Protein AF-A0A829GIU0-F1 (afdb_monomer)

Nearest PDB structures (foldseek):
  4faj-assembly1_A  TM=9.576E-01  e=1.146E-14  Enterococcus faecalis
  5kzt-assembly1_A  TM=9.712E-01  e=5.395E-12  Listeria monocytogenes 10403S
  6npo-assembly1_A  TM=8.576E-01  e=8.257E-11  Bacillus anthracis
  8azb-assembly1_A  TM=7.447E-01  e=1.218E-07  Bacillus subtilis subsp. subtilis str. 168
  8qlv-assembly1_A  TM=7.275E-01  e=7.527E-06  Streptococcus pneumoniae

InterPro domains:
  IPR000914 Solute-binding protein family 5 domain [PF00496] (3-191)
  IPR039424 Solute-binding protein family 5 [PTHR30290] (3-187)

Foldseek 3Di:
DWDDPDPPDIDDDDPDDDPCVVVVVVVDDDADPVLCVVCPVCQPQAQVSGDDQDQFRKAPDGPPDQKIKTAGDPNHPVNVPDDDGMDIGGHDDDQVVQVVCVVVVVDPDDDDWFPVCVVCVVPPPDDADDDQDDDDDDFDCVPVVSVDPVVVVVVVVPDPQVCCCVPGTVRPDDRDPARGGWPPDADPVPRHTDSDDPPPD

Secondary structure (DSSP, 8-state):
-EEEEETTEEEE--SS--TTHHHHHTT-----HHHHHHHGGGTTSBGGG----SSEEEES-BTT-SEEEEEE-TT-TTTTT---SEEEEE----HHHHHHHHHTTS-S-----THHHHHTTT-TT------S----PPP-TTSTTTT-HHHHHHHHHH--HHHIIIIII-SS----SSSSPTTS-B-TTT-SB--S-----

Organism: NCBI:txid1256201

Mean predicted aligned error: 7.49 Å

Radius of gyration: 22.76 Å; Cα contacts (8 Å, |Δi|>4): 193; chains: 1; bounding box: 57×42×54 Å

Solvent-accessible surface area (backbone atoms only — not comparable to full-atom values): 12896 Å² total; per-residue (Å²): 91,81,48,64,92,45,100,90,41,80,48,76,50,74,96,60,94,57,93,62,49,73,71,54,51,77,76,64,78,90,74,54,63,68,55,43,67,73,41,48,95,45,44,64,48,28,38,93,38,54,76,83,86,49,68,44,43,61,36,77,37,42,87,84,52,59,41,35,32,39,35,52,26,91,81,24,93,63,43,88,76,58,79,69,61,65,48,79,46,72,71,78,89,53,67,69,59,52,51,53,34,39,78,68,69,75,36,96,75,78,93,76,62,31,71,52,40,65,72,41,65,82,44,90,83,66,78,82,79,90,69,88,65,73,92,77,88,82,72,61,54,88,42,76,71,55,47,36,64,66,55,51,50,50,56,62,69,69,54,61,44,63,55,44,25,68,72,52,39,55,70,78,63,70,64,78,88,54,83,43,42,85,81,71,41,58,37,88,91,74,70,43,70,40,58,58,82,85,75,79,124

pLDDT: mean 89.01, std 12.32, range [31.3, 98.56]

Sequence (201 aa):
MFSAPSKYVLKIQLSQPTPYFASQMTGYYPTNEAAVKRYGKQFGTSADKIVTNGAYKIKNFNTTSDSWDYVKDPEYFAKKAVKIAKVHVTVLKDSSTIDNLFATGKLDDAPLSGNLIQKEAKNPALTKTVAANMNYLQFNTKNPQLNNVNLRRAVSAALDRQAMTTKVLQDGSKPAKAFVPQGLATNPSTGKDSPQMLIHH

Structure (mmCIF, N/CA/C/O backbone):
data_AF-A0A829GIU0-F1
#
_entry.id   AF-A0A829GIU0-F1
#
loop_
_atom_site.group_PDB
_atom_site.id
_atom_site.type_symbol
_atom_site.label_atom_id
_atom_site.label_alt_id
_atom_site.label_comp_id
_atom_site.label_asym_id
_atom_site.label_entity_id
_atom_site.label_seq_id
_atom_site.pdbx_PDB_ins_code
_atom_site.Cartn_x
_atom_site.Cartn_y
_atom_site.Cartn_z
_atom_site.occupancy
_atom_site.B_iso_or_equiv
_atom_site.auth_seq_id
_atom_site.auth_comp_id
_atom_site.auth_asym_id
_atom_site.auth_atom_id
_atom_site.pdbx_PDB_model_num
ATOM 1 N N . MET A 1 1 ? 24.142 -7.914 7.008 1.00 83.81 1 MET A N 1
ATOM 2 C CA . MET A 1 1 ? 24.991 -7.486 5.868 1.00 83.81 1 MET A CA 1
ATOM 3 C C . MET A 1 1 ? 24.421 -8.065 4.578 1.00 83.81 1 MET A C 1
ATOM 5 O O . MET A 1 1 ? 24.005 -9.218 4.599 1.00 83.81 1 MET A O 1
ATOM 9 N N . PHE A 1 2 ? 24.387 -7.285 3.493 1.00 91.62 2 PHE A N 1
ATOM 10 C CA . PHE A 1 2 ? 23.955 -7.728 2.160 1.00 91.62 2 PHE A CA 1
ATOM 11 C C . PHE A 1 2 ? 25.170 -7.839 1.239 1.00 91.62 2 PHE A C 1
ATOM 13 O O . PHE A 1 2 ? 26.018 -6.948 1.246 1.00 91.62 2 PHE A O 1
ATOM 20 N N . SER A 1 3 ? 25.257 -8.902 0.444 1.00 95.00 3 SER A N 1
ATOM 21 C CA . SER A 1 3 ? 26.255 -9.024 -0.621 1.00 95.00 3 SER A CA 1
ATOM 22 C C . SER A 1 3 ? 25.696 -9.772 -1.830 1.00 95.00 3 SER A C 1
ATOM 24 O O . SER A 1 3 ? 24.786 -10.589 -1.703 1.00 95.00 3 SER A O 1
ATOM 26 N N . ALA A 1 4 ? 26.238 -9.485 -3.013 1.00 95.69 4 ALA A N 1
ATOM 27 C CA . ALA A 1 4 ? 25.850 -10.120 -4.269 1.00 95.69 4 ALA A CA 1
ATOM 28 C C . ALA A 1 4 ? 27.069 -10.836 -4.879 1.00 95.69 4 ALA A C 1
ATOM 30 O O . ALA A 1 4 ? 27.783 -10.239 -5.682 1.00 95.69 4 ALA A O 1
ATOM 31 N N . PRO A 1 5 ? 27.374 -12.083 -4.468 1.00 95.38 5 PRO A N 1
ATOM 32 C CA . PRO A 1 5 ? 28.546 -12.811 -4.964 1.00 95.38 5 PRO A CA 1
ATOM 33 C C . PRO A 1 5 ? 28.486 -13.125 -6.469 1.00 95.38 5 PRO A C 1
ATOM 35 O O . PRO A 1 5 ? 29.513 -13.429 -7.068 1.00 95.38 5 PRO A O 1
ATOM 38 N N . SER A 1 6 ? 27.30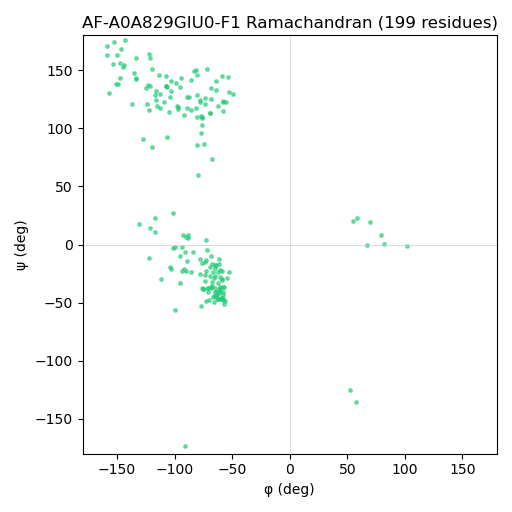7 -13.060 -7.094 1.00 96.19 6 SER A N 1
ATOM 39 C CA . SER A 1 6 ? 27.152 -13.114 -8.549 1.00 96.19 6 SER A CA 1
ATOM 40 C C . SER A 1 6 ? 25.883 -12.380 -8.990 1.00 96.19 6 SER A C 1
ATOM 42 O O . SER A 1 6 ? 25.065 -11.977 -8.163 1.00 96.19 6 SER A O 1
ATOM 44 N N . LYS A 1 7 ? 25.686 -12.244 -10.309 1.00 94.38 7 LYS A N 1
ATOM 45 C CA . LYS A 1 7 ? 24.549 -11.523 -10.912 1.00 94.38 7 LYS A CA 1
ATOM 46 C C . LYS A 1 7 ? 23.169 -12.005 -10.435 1.00 94.38 7 LYS A C 1
ATOM 48 O O . LYS A 1 7 ? 22.232 -11.213 -10.426 1.00 94.38 7 LYS A O 1
ATOM 53 N N . TYR A 1 8 ? 23.037 -13.277 -10.060 1.00 95.75 8 TYR A N 1
ATOM 54 C CA . TYR A 1 8 ? 21.755 -13.893 -9.693 1.00 95.75 8 TYR A CA 1
ATOM 55 C C . TYR A 1 8 ? 21.743 -14.473 -8.272 1.00 95.75 8 TYR A C 1
ATOM 57 O O . TYR A 1 8 ? 20.844 -15.236 -7.932 1.00 95.75 8 TYR A O 1
ATOM 65 N N . VAL A 1 9 ? 22.731 -14.129 -7.438 1.00 96.19 9 VAL A N 1
ATOM 66 C CA . VAL A 1 9 ? 22.825 -14.619 -6.058 1.00 96.19 9 VAL A CA 1
ATOM 67 C C . VAL A 1 9 ? 22.887 -13.436 -5.104 1.00 96.19 9 VAL A C 1
ATOM 69 O O . VAL A 1 9 ? 23.812 -12.631 -5.167 1.00 96.19 9 VAL A O 1
ATOM 72 N N . LEU A 1 10 ? 21.921 -13.368 -4.186 1.00 94.81 10 LEU A N 1
ATOM 73 C CA . LEU A 1 10 ? 21.895 -12.424 -3.072 1.00 94.81 10 LEU A CA 1
ATOM 74 C C . LEU A 1 10 ? 22.150 -13.187 -1.769 1.00 94.81 10 LEU A C 1
ATOM 76 O O . LEU A 1 10 ? 21.409 -14.107 -1.428 1.00 94.81 10 LEU A O 1
ATOM 80 N N . LYS A 1 11 ? 23.187 -12.792 -1.028 1.00 95.69 11 LYS A N 1
ATOM 81 C CA . LYS A 1 11 ? 23.490 -13.305 0.309 1.00 95.69 11 LYS A CA 1
ATOM 82 C C . LYS A 1 11 ? 23.091 -12.266 1.350 1.00 95.69 11 LYS A C 1
ATOM 84 O O . LYS A 1 11 ? 23.525 -11.115 1.298 1.00 95.69 11 LYS A O 1
ATOM 89 N N . ILE A 1 12 ? 22.287 -12.696 2.320 1.00 95.12 12 ILE A N 1
ATOM 90 C CA . ILE A 1 12 ? 21.825 -11.855 3.423 1.00 95.12 12 ILE A CA 1
ATOM 91 C C . ILE A 1 12 ? 22.259 -12.502 4.734 1.00 95.12 12 ILE A C 1
ATOM 93 O O . ILE A 1 12 ? 21.826 -13.599 5.068 1.00 95.12 12 ILE A O 1
ATOM 97 N N . GLN A 1 13 ? 23.129 -11.816 5.471 1.00 94.88 13 GLN A N 1
ATOM 98 C CA . GLN A 1 13 ? 23.538 -12.206 6.816 1.00 94.88 13 GLN A CA 1
ATOM 99 C C . GLN A 1 13 ? 22.717 -11.419 7.838 1.00 94.88 13 GLN A C 1
ATOM 101 O O . GLN A 1 13 ? 22.838 -10.189 7.904 1.00 94.88 13 GLN A O 1
ATOM 106 N N . LEU A 1 14 ? 21.919 -12.128 8.634 1.00 95.12 14 LEU A N 1
ATOM 107 C CA . LEU A 1 14 ? 21.167 -11.562 9.754 1.00 95.12 14 LEU A CA 1
ATOM 108 C C . LEU A 1 14 ? 22.070 -11.432 10.988 1.00 95.12 14 LEU A C 1
ATOM 110 O O . LEU A 1 14 ? 23.014 -12.209 11.147 1.00 95.12 14 LEU A O 1
ATOM 114 N N . SER A 1 15 ? 21.789 -10.446 11.842 1.00 94.69 15 SER A N 1
ATOM 115 C CA . SER A 1 15 ? 22.486 -10.261 13.124 1.00 94.69 15 SER A CA 1
ATOM 116 C C . SER A 1 15 ? 22.075 -11.296 14.171 1.00 94.69 15 SER A C 1
ATOM 118 O O . SER A 1 15 ? 22.859 -11.600 15.061 1.00 94.69 15 SER A O 1
ATOM 120 N N . GLN A 1 16 ? 20.864 -11.840 14.051 1.00 94.00 16 GLN A N 1
ATOM 121 C CA . GLN A 1 16 ? 20.308 -12.874 14.917 1.00 94.00 16 GLN A CA 1
ATOM 122 C C . GLN A 1 16 ? 19.317 -13.751 14.138 1.00 94.00 16 GLN A C 1
ATOM 124 O O . GLN A 1 16 ? 18.874 -13.346 13.057 1.00 94.00 16 GLN A O 1
ATOM 129 N N . PRO A 1 17 ? 18.961 -14.945 14.644 1.00 94.06 17 PRO A N 1
ATOM 130 C CA . PRO A 1 17 ? 17.899 -15.754 14.058 1.00 94.06 17 PRO A CA 1
ATOM 131 C C . PRO A 1 17 ? 16.568 -14.988 14.009 1.00 94.06 17 PRO A C 1
ATOM 133 O O . PRO A 1 17 ? 16.049 -14.566 15.039 1.00 94.06 17 PRO A O 1
ATOM 136 N N . THR A 1 18 ? 15.995 -14.846 12.811 1.00 92.62 18 THR A N 1
ATOM 137 C CA . THR A 1 18 ? 14.731 -14.123 12.586 1.00 92.62 18 THR A CA 1
ATOM 138 C C . THR A 1 18 ? 13.757 -15.013 11.805 1.00 92.62 18 THR A C 1
ATOM 140 O O . THR A 1 18 ? 13.767 -14.992 10.572 1.00 92.62 18 THR A O 1
ATOM 143 N N . PRO A 1 19 ? 12.903 -15.808 12.479 1.00 89.69 19 PRO A N 1
ATOM 144 C CA . PRO A 1 19 ? 12.024 -16.786 11.822 1.00 89.69 19 PRO A CA 1
ATOM 145 C C . PRO A 1 19 ? 11.050 -16.186 10.795 1.00 89.69 19 PRO A C 1
ATOM 147 O O . PRO A 1 19 ? 10.703 -16.829 9.810 1.00 89.69 19 PRO A O 1
ATOM 150 N N . TYR A 1 20 ? 10.642 -14.931 10.987 1.00 87.12 20 TYR A N 1
ATOM 151 C CA . TYR A 1 20 ? 9.725 -14.213 10.095 1.00 87.12 20 TYR A CA 1
ATOM 152 C C . TYR A 1 20 ? 10.433 -13.462 8.950 1.00 87.12 20 TYR A C 1
ATOM 154 O O . TYR A 1 20 ? 9.779 -12.752 8.187 1.00 87.12 20 TYR A O 1
ATOM 162 N N . PHE A 1 21 ? 11.755 -13.610 8.793 1.00 89.81 21 PHE A N 1
ATOM 163 C CA . PHE A 1 21 ? 12.538 -12.869 7.798 1.00 89.81 21 PHE A CA 1
ATOM 164 C C . PHE A 1 21 ? 12.040 -13.082 6.361 1.00 89.81 21 PHE A C 1
ATOM 166 O O . PHE A 1 21 ? 11.886 -12.119 5.614 1.00 89.81 21 PHE A O 1
ATOM 173 N N . ALA A 1 22 ? 11.713 -14.321 5.980 1.00 89.00 22 ALA A N 1
ATOM 174 C CA . ALA A 1 22 ? 11.199 -14.617 4.640 1.00 89.00 22 ALA A CA 1
ATOM 175 C C . ALA A 1 22 ? 9.882 -13.875 4.345 1.00 89.00 22 ALA A C 1
ATOM 177 O O . ALA A 1 22 ? 9.713 -13.330 3.257 1.00 89.00 22 ALA A O 1
ATOM 178 N N . SER A 1 23 ? 8.986 -13.786 5.335 1.00 88.31 23 SER A N 1
ATOM 179 C CA . SER A 1 23 ? 7.754 -13.001 5.217 1.00 88.31 23 SER A CA 1
ATOM 180 C C . SER A 1 23 ? 8.031 -11.502 5.137 1.00 88.31 23 SER A C 1
ATOM 182 O O . SER A 1 23 ? 7.289 -10.795 4.472 1.00 88.31 23 SER A O 1
ATOM 184 N N . GLN A 1 24 ? 9.076 -10.991 5.791 1.00 88.06 24 GLN A N 1
ATOM 185 C CA . GLN A 1 24 ? 9.438 -9.577 5.664 1.00 88.06 24 GLN A CA 1
ATOM 186 C C . GLN A 1 24 ? 9.951 -9.245 4.265 1.00 88.06 24 GLN A C 1
ATOM 188 O O . GLN A 1 24 ? 9.650 -8.173 3.743 1.00 88.06 24 GLN A O 1
ATOM 193 N N . MET A 1 25 ? 10.686 -10.167 3.636 1.00 90.12 25 MET A N 1
ATOM 194 C CA . MET A 1 25 ? 11.258 -9.956 2.305 1.00 90.12 25 MET A CA 1
ATOM 195 C C . MET A 1 25 ? 10.211 -9.701 1.218 1.00 90.12 25 MET A C 1
ATOM 197 O O . MET A 1 25 ? 10.534 -9.056 0.225 1.00 90.12 25 MET A O 1
ATOM 201 N N . THR A 1 26 ? 8.953 -10.106 1.413 1.00 89.50 26 THR A N 1
ATOM 202 C CA . THR A 1 26 ? 7.872 -9.806 0.461 1.00 89.50 26 THR A CA 1
ATOM 203 C C . THR A 1 26 ? 7.526 -8.314 0.393 1.00 89.50 26 THR A C 1
ATOM 205 O O . THR A 1 26 ? 6.880 -7.890 -0.560 1.00 89.50 26 THR A O 1
ATOM 208 N N . GLY A 1 27 ? 7.939 -7.511 1.382 1.00 89.12 27 GLY A N 1
ATOM 209 C CA . GLY A 1 27 ? 7.766 -6.055 1.397 1.00 89.12 27 GLY A CA 1
ATOM 210 C C . GLY A 1 27 ? 8.931 -5.263 0.792 1.00 89.12 27 GLY A C 1
ATOM 211 O O . GLY A 1 27 ? 8.827 -4.044 0.665 1.00 89.12 27 GLY A O 1
ATOM 212 N N . TYR A 1 28 ? 10.035 -5.920 0.423 1.00 90.75 28 TYR A N 1
ATOM 213 C CA . TYR A 1 28 ? 11.222 -5.260 -0.124 1.00 90.75 28 TYR A CA 1
ATOM 214 C C . TYR A 1 28 ? 11.322 -5.489 -1.633 1.00 90.75 28 TYR A C 1
ATOM 216 O O . TYR A 1 28 ? 11.567 -6.602 -2.095 1.00 90.75 28 TYR A O 1
ATOM 224 N N . TYR A 1 29 ? 11.181 -4.410 -2.403 1.00 93.44 29 TYR A N 1
ATOM 225 C CA . TYR A 1 29 ? 11.251 -4.442 -3.863 1.00 93.44 29 TYR A CA 1
ATOM 226 C C . TYR A 1 29 ? 12.596 -3.904 -4.367 1.00 93.44 29 TYR A C 1
ATOM 228 O O . TYR A 1 29 ? 13.099 -2.914 -3.828 1.00 93.44 29 TYR A O 1
ATOM 236 N N . PRO A 1 30 ? 13.190 -4.509 -5.410 1.00 93.56 30 PRO A N 1
ATOM 237 C CA . PRO A 1 30 ? 14.390 -3.967 -6.033 1.00 93.56 30 PRO A CA 1
ATOM 238 C C . PRO A 1 30 ? 14.068 -2.697 -6.830 1.00 93.56 30 PRO A C 1
ATOM 240 O O . PRO A 1 30 ? 12.985 -2.554 -7.397 1.00 93.56 30 PRO A O 1
ATOM 243 N N . THR A 1 31 ? 15.045 -1.800 -6.938 1.00 94.75 31 THR A N 1
ATOM 244 C CA . THR A 1 31 ? 14.977 -0.613 -7.800 1.00 94.75 31 THR A CA 1
ATOM 245 C C . THR A 1 31 ? 16.096 -0.643 -8.838 1.00 94.75 31 THR A C 1
ATOM 247 O O . THR A 1 31 ? 17.158 -1.229 -8.626 1.00 94.75 31 THR A O 1
ATOM 250 N N . ASN A 1 32 ? 15.857 -0.029 -9.999 1.00 96.81 32 ASN A N 1
ATOM 251 C CA . ASN A 1 32 ? 16.877 0.086 -11.037 1.00 96.81 32 ASN A CA 1
ATOM 252 C C . ASN A 1 32 ? 17.831 1.246 -10.706 1.00 96.81 32 ASN A C 1
ATOM 254 O O . ASN A 1 32 ? 17.451 2.412 -10.809 1.00 96.81 32 ASN A O 1
ATOM 258 N N . GLU A 1 33 ? 19.071 0.929 -10.334 1.00 96.69 33 GLU A N 1
ATOM 259 C CA . GLU A 1 33 ? 20.068 1.919 -9.905 1.00 96.69 33 GLU A CA 1
ATOM 260 C C . GLU A 1 33 ? 20.351 2.991 -10.970 1.00 96.69 33 GLU A C 1
ATOM 262 O O . GLU A 1 33 ? 20.450 4.174 -10.646 1.00 96.69 33 GLU A O 1
ATOM 267 N N . ALA A 1 34 ? 20.439 2.606 -12.248 1.00 97.94 34 ALA A N 1
ATOM 268 C CA . ALA A 1 34 ? 20.688 3.548 -13.337 1.00 97.94 34 ALA A CA 1
ATOM 269 C C . ALA A 1 34 ? 19.533 4.548 -13.495 1.00 97.94 34 ALA A C 1
ATOM 271 O O . ALA A 1 34 ? 19.771 5.741 -13.672 1.00 97.94 34 ALA A O 1
ATOM 272 N N . ALA A 1 35 ? 18.287 4.086 -13.373 1.00 97.69 35 ALA A N 1
ATOM 273 C CA . ALA A 1 35 ? 17.113 4.951 -13.390 1.00 97.69 35 ALA A CA 1
ATOM 274 C C . ALA A 1 35 ? 17.083 5.888 -12.175 1.00 97.69 35 ALA A C 1
ATOM 276 O O . ALA A 1 35 ? 16.863 7.087 -12.336 1.00 97.69 35 ALA A O 1
ATOM 277 N N . VAL A 1 36 ? 17.366 5.373 -10.974 1.00 98.06 36 VAL A N 1
ATOM 278 C CA . VAL A 1 36 ? 17.444 6.189 -9.750 1.00 98.06 36 VAL A CA 1
ATOM 279 C C . VAL A 1 36 ? 18.503 7.283 -9.897 1.00 98.06 36 VAL A C 1
ATOM 281 O O . VAL A 1 36 ? 18.216 8.446 -9.629 1.00 98.06 36 VAL A O 1
ATOM 284 N N . LYS A 1 37 ? 19.700 6.948 -10.393 1.00 98.31 37 LYS A N 1
ATOM 285 C CA . LYS A 1 37 ? 20.772 7.924 -10.654 1.00 98.31 37 LYS A CA 1
ATOM 286 C C . LYS A 1 37 ? 20.379 8.946 -11.721 1.00 98.31 37 LYS A C 1
ATOM 288 O O . LYS A 1 37 ? 20.620 10.134 -11.537 1.00 98.31 37 LYS A O 1
ATOM 293 N N . ARG A 1 38 ? 19.757 8.496 -12.814 1.00 98.19 38 ARG A N 1
ATOM 294 C CA . ARG A 1 38 ? 19.333 9.350 -13.933 1.00 98.19 38 ARG A CA 1
ATOM 295 C C . ARG A 1 38 ? 18.277 10.373 -13.520 1.00 98.19 38 ARG A C 1
ATOM 297 O O . ARG A 1 38 ? 18.378 11.530 -13.909 1.00 98.19 38 ARG A O 1
ATOM 304 N N . TYR A 1 39 ? 17.250 9.945 -12.788 1.00 98.19 39 TYR A N 1
ATOM 305 C CA . TYR A 1 39 ? 16.115 10.804 -12.437 1.00 98.19 39 TYR A CA 1
ATOM 306 C C . TYR A 1 39 ? 16.296 11.521 -11.093 1.00 98.19 39 TYR A C 1
ATOM 308 O O . TYR A 1 39 ? 15.652 12.543 -10.846 1.00 98.19 39 TYR A O 1
ATOM 316 N N . GLY A 1 40 ? 17.170 11.018 -10.218 1.00 98.06 40 GLY A N 1
ATOM 317 C CA . GLY A 1 40 ? 17.463 11.610 -8.917 1.00 98.06 40 GLY A CA 1
ATOM 318 C C . GLY A 1 40 ? 16.193 11.854 -8.103 1.00 98.06 40 GLY A C 1
ATOM 319 O O . GLY A 1 40 ? 15.373 10.957 -7.918 1.00 98.06 40 GLY A O 1
ATOM 320 N N . LYS A 1 41 ? 15.991 13.102 -7.664 1.00 97.88 41 LYS A N 1
ATOM 321 C CA . LYS A 1 41 ? 14.806 13.523 -6.891 1.00 97.88 41 LYS A CA 1
ATOM 322 C C . LYS A 1 41 ? 13.476 13.351 -7.636 1.00 97.88 41 LYS A C 1
ATOM 324 O O . LYS A 1 41 ? 12.430 13.408 -7.004 1.00 97.88 41 LYS A O 1
ATOM 329 N N . GLN A 1 42 ? 13.508 13.187 -8.958 1.00 98.06 42 GLN A N 1
ATOM 330 C CA . GLN A 1 42 ? 12.315 12.992 -9.781 1.00 98.06 42 GLN A CA 1
ATOM 331 C C . GLN A 1 42 ? 11.982 11.513 -10.014 1.00 98.06 42 GLN A C 1
ATOM 333 O O . GLN A 1 42 ? 10.992 11.207 -10.675 1.00 98.06 42 GLN A O 1
ATOM 338 N N . PHE A 1 43 ? 12.799 10.582 -9.512 1.00 97.94 43 PHE A N 1
ATOM 339 C CA . PHE A 1 43 ? 12.495 9.160 -9.622 1.00 97.94 43 PHE A CA 1
ATOM 340 C C . PHE A 1 43 ? 11.134 8.859 -8.975 1.00 97.94 43 PHE A C 1
ATOM 342 O O . PHE A 1 43 ? 10.915 9.169 -7.806 1.00 97.94 43 PHE A O 1
ATOM 349 N N . GLY A 1 44 ? 10.215 8.268 -9.739 1.00 96.81 44 GLY A N 1
ATOM 350 C CA . GLY A 1 44 ? 8.877 7.909 -9.264 1.00 96.81 44 GLY A CA 1
ATOM 351 C C . GLY A 1 44 ? 7.839 9.037 -9.249 1.00 96.81 44 GLY A C 1
ATOM 352 O O . GLY A 1 44 ? 6.696 8.775 -8.889 1.00 96.81 44 GLY A O 1
ATOM 353 N N . THR A 1 45 ? 8.169 10.268 -9.661 1.00 98.06 45 THR A N 1
ATOM 354 C CA . THR A 1 45 ? 7.183 11.373 -9.667 1.00 98.06 45 THR A CA 1
ATOM 355 C C . THR A 1 45 ? 6.179 11.293 -10.818 1.00 98.06 45 THR A C 1
ATOM 357 O O . THR A 1 45 ? 5.172 11.998 -10.818 1.00 98.06 45 THR A O 1
ATOM 360 N N . SER A 1 46 ? 6.469 10.487 -11.836 1.00 98.25 46 SER A N 1
ATOM 361 C CA . SER A 1 46 ? 5.624 10.311 -13.015 1.00 98.25 46 SER A CA 1
ATOM 362 C C . SER A 1 46 ? 5.930 8.992 -13.718 1.00 98.25 46 SER A C 1
ATOM 364 O O . SER A 1 46 ? 6.975 8.375 -13.491 1.00 98.25 46 SER A O 1
ATOM 366 N N . ALA A 1 47 ? 5.010 8.554 -14.577 1.00 97.56 47 ALA A N 1
ATOM 367 C CA . ALA A 1 47 ? 5.109 7.285 -15.296 1.00 97.56 47 ALA A CA 1
ATOM 368 C C . ALA A 1 47 ? 6.367 7.156 -16.182 1.00 97.56 47 ALA A C 1
ATOM 370 O O . ALA A 1 47 ? 6.894 6.061 -16.347 1.00 97.56 47 ALA A O 1
ATOM 371 N N . ASP A 1 48 ? 6.874 8.263 -16.723 1.00 97.44 48 ASP A N 1
ATOM 372 C CA . ASP A 1 48 ? 8.083 8.338 -17.556 1.00 97.44 48 ASP A CA 1
ATOM 373 C C . ASP A 1 48 ? 9.393 8.436 -16.746 1.00 97.44 48 ASP A C 1
ATOM 375 O O . ASP A 1 48 ? 10.489 8.368 -17.312 1.00 97.44 48 ASP A O 1
ATOM 379 N N . LYS A 1 49 ? 9.293 8.576 -15.417 1.00 97.94 49 LYS A N 1
ATOM 380 C CA . LYS A 1 49 ? 10.428 8.712 -14.487 1.00 97.94 49 LYS A CA 1
ATOM 381 C C . LYS A 1 49 ? 10.525 7.558 -13.493 1.00 97.94 49 LYS A C 1
ATOM 383 O O . LYS A 1 49 ? 11.116 7.697 -12.422 1.00 97.94 49 LYS A O 1
ATOM 388 N N . ILE A 1 50 ? 9.951 6.409 -13.835 1.00 96.75 50 ILE A N 1
ATOM 389 C CA . ILE A 1 50 ? 10.042 5.183 -13.047 1.00 96.75 50 ILE A CA 1
ATOM 390 C C . ILE A 1 50 ? 10.368 3.995 -13.950 1.00 96.75 50 ILE A C 1
ATOM 392 O O . ILE A 1 50 ? 9.898 3.895 -15.079 1.00 96.75 50 ILE A O 1
ATOM 396 N N . VAL A 1 51 ? 11.177 3.075 -13.432 1.00 96.44 51 VAL A N 1
ATOM 397 C CA . VAL A 1 51 ? 11.414 1.761 -14.036 1.00 96.44 51 VAL A CA 1
ATOM 398 C C . VAL A 1 51 ? 10.917 0.718 -13.048 1.00 96.44 51 VAL A C 1
ATOM 400 O O . VAL A 1 51 ? 11.274 0.763 -11.872 1.00 96.44 51 VAL A O 1
ATOM 403 N N . THR A 1 52 ? 10.081 -0.200 -13.525 1.00 95.50 52 THR A N 1
ATOM 404 C CA . THR A 1 52 ? 9.427 -1.237 -12.715 1.00 95.50 52 THR A CA 1
ATOM 405 C C . THR A 1 52 ? 9.772 -2.624 -13.257 1.00 95.50 52 THR A C 1
ATOM 407 O O . THR A 1 52 ? 10.277 -2.747 -14.371 1.00 95.50 52 THR A O 1
ATOM 410 N N . ASN A 1 53 ? 9.539 -3.667 -12.460 1.00 96.31 53 ASN A N 1
ATOM 411 C CA . ASN A 1 53 ? 9.793 -5.068 -12.821 1.00 96.31 53 ASN A CA 1
ATOM 412 C C . ASN A 1 53 ? 8.589 -5.989 -12.525 1.00 96.31 53 ASN A C 1
ATOM 414 O O . ASN A 1 53 ? 8.748 -7.204 -12.394 1.00 96.31 53 ASN A O 1
ATOM 418 N N . GLY A 1 54 ? 7.402 -5.403 -12.351 1.00 96.62 54 GLY A N 1
ATOM 419 C CA . GLY A 1 54 ? 6.171 -6.112 -12.010 1.00 96.62 54 GLY A CA 1
ATOM 420 C C . GLY A 1 54 ? 5.359 -6.546 -13.232 1.00 96.62 54 GLY A C 1
ATOM 421 O O . GLY A 1 54 ? 5.773 -6.384 -14.374 1.00 96.62 54 GLY A O 1
ATOM 422 N N . ALA A 1 55 ? 4.158 -7.071 -12.980 1.00 98.06 55 ALA A N 1
ATOM 423 C CA . ALA A 1 55 ? 3.231 -7.525 -14.022 1.00 98.06 55 ALA A CA 1
ATOM 424 C C . ALA A 1 55 ? 2.697 -6.403 -14.934 1.00 98.06 55 ALA A C 1
ATOM 426 O O . ALA A 1 55 ? 2.220 -6.686 -16.036 1.00 98.06 55 ALA A O 1
ATOM 427 N N . TYR A 1 56 ? 2.764 -5.149 -14.480 1.00 98.38 56 TYR A N 1
ATOM 428 C CA . TYR A 1 56 ? 2.230 -3.985 -15.176 1.00 98.38 56 TYR A CA 1
ATOM 429 C C . TYR A 1 56 ? 3.223 -2.822 -15.157 1.00 98.38 56 TYR A C 1
ATOM 431 O O . TYR A 1 56 ? 3.925 -2.608 -14.169 1.00 98.38 56 TYR A O 1
ATOM 439 N N . LYS A 1 57 ? 3.198 -2.028 -16.227 1.00 97.50 57 LYS A N 1
ATOM 440 C CA . LYS A 1 57 ? 3.780 -0.687 -16.314 1.00 97.50 57 LYS A CA 1
ATOM 441 C C . LYS A 1 57 ? 2.700 0.346 -15.995 1.00 97.50 57 LYS A C 1
ATOM 443 O O . LYS A 1 57 ? 1.548 0.170 -16.389 1.00 97.50 57 LYS A O 1
ATOM 448 N N . ILE A 1 58 ? 3.068 1.428 -15.317 1.00 97.69 58 ILE A N 1
ATOM 449 C CA . ILE A 1 58 ? 2.156 2.547 -15.058 1.00 97.69 58 ILE A CA 1
ATOM 450 C C . ILE A 1 58 ? 2.160 3.527 -16.240 1.00 97.69 58 ILE A C 1
ATOM 452 O O . ILE A 1 58 ? 3.205 3.779 -16.839 1.00 97.69 58 ILE A O 1
ATOM 456 N N . LYS A 1 59 ? 0.997 4.076 -16.588 1.00 97.94 59 LYS A N 1
ATOM 457 C CA . LYS A 1 59 ? 0.819 5.145 -17.581 1.00 97.94 59 LYS A CA 1
ATOM 458 C C . LYS A 1 59 ? -0.102 6.228 -17.034 1.00 97.94 59 LYS A C 1
ATOM 460 O O . LYS A 1 59 ? -0.874 5.975 -16.114 1.00 97.94 59 LYS A O 1
ATOM 465 N N . ASN A 1 60 ? -0.028 7.419 -17.630 1.00 97.75 60 ASN A N 1
ATOM 466 C CA . ASN A 1 60 ? -0.900 8.559 -17.318 1.00 97.75 60 ASN A CA 1
ATOM 467 C C . ASN A 1 60 ? -0.841 9.017 -15.850 1.00 97.75 60 ASN A C 1
ATOM 469 O O . ASN A 1 60 ? -1.764 9.654 -15.369 1.00 97.75 60 ASN A O 1
ATOM 473 N N . PHE A 1 61 ? 0.252 8.703 -15.150 1.00 98.19 61 PHE A N 1
ATOM 474 C CA . PHE A 1 61 ? 0.459 9.062 -13.752 1.00 98.19 61 PHE A CA 1
ATOM 475 C C . PHE A 1 61 ? 1.484 10.187 -13.604 1.00 98.19 61 PHE A C 1
ATOM 477 O O . PHE A 1 61 ? 2.580 10.129 -14.172 1.00 98.19 61 PHE A O 1
ATOM 484 N N . ASN A 1 62 ? 1.152 11.148 -12.750 1.00 97.69 62 ASN A N 1
ATOM 485 C CA . ASN A 1 62 ? 2.060 12.060 -12.068 1.00 97.69 62 ASN A CA 1
ATOM 486 C C . ASN A 1 62 ? 1.545 12.318 -10.637 1.00 97.69 62 ASN A C 1
ATOM 488 O O . ASN A 1 62 ? 0.458 11.875 -10.268 1.00 97.69 62 ASN A O 1
ATOM 492 N N . THR A 1 63 ? 2.301 13.067 -9.836 1.00 96.44 63 THR A N 1
ATOM 493 C CA . THR A 1 63 ? 1.978 13.337 -8.422 1.00 96.44 63 THR A CA 1
ATOM 494 C C . THR A 1 63 ? 0.660 14.077 -8.169 1.00 96.44 63 THR A C 1
ATOM 496 O O . THR A 1 63 ? 0.240 14.157 -7.020 1.00 96.44 63 THR A O 1
ATOM 499 N N . THR A 1 64 ? 0.023 14.644 -9.195 1.00 96.94 64 THR A N 1
ATOM 500 C CA . THR A 1 64 ? -1.260 15.360 -9.090 1.00 96.94 64 THR A CA 1
ATOM 501 C C . THR A 1 64 ? -2.375 14.682 -9.887 1.00 96.94 64 THR A C 1
ATOM 503 O O . THR A 1 64 ? -3.410 15.294 -10.125 1.00 96.94 64 THR A O 1
ATOM 506 N N . SER A 1 65 ? -2.154 13.461 -10.379 1.00 96.75 65 SER A N 1
ATOM 507 C CA . SER A 1 65 ? -3.136 12.755 -11.202 1.00 96.75 65 SER A CA 1
ATOM 508 C C . SER A 1 65 ? -4.210 12.103 -10.336 1.00 96.75 65 SER A C 1
ATOM 510 O O . SER A 1 65 ? -3.894 11.310 -9.454 1.00 96.75 65 SER A O 1
ATOM 512 N N . ASP A 1 66 ? -5.477 12.359 -10.660 1.00 97.19 66 ASP A N 1
ATOM 513 C CA . ASP A 1 66 ? -6.632 11.662 -10.072 1.00 97.19 66 ASP A CA 1
ATOM 514 C C . ASP A 1 66 ? -7.030 10.407 -10.874 1.00 97.19 66 ASP A C 1
ATOM 516 O O . ASP A 1 66 ? -8.057 9.782 -10.614 1.00 97.19 66 ASP A O 1
ATOM 520 N N . SER A 1 67 ? -6.240 10.022 -11.879 1.00 97.69 67 SER A N 1
ATOM 521 C CA . SER A 1 67 ? -6.394 8.746 -12.578 1.00 97.69 67 SER A CA 1
ATOM 522 C C . SER A 1 67 ? -5.080 8.271 -13.183 1.00 97.69 67 SER A C 1
ATOM 524 O O . SER A 1 67 ? -4.183 9.072 -13.441 1.00 97.69 67 SER A O 1
ATOM 526 N N . TRP A 1 68 ? -4.952 6.964 -13.384 1.00 98.50 68 TRP A N 1
ATOM 527 C CA . TRP A 1 68 ? -3.811 6.346 -14.054 1.00 98.50 68 TRP A CA 1
ATOM 528 C C . TRP A 1 68 ? -4.185 4.970 -14.593 1.00 98.50 68 TRP A C 1
ATOM 530 O O . TRP A 1 68 ? -5.250 4.425 -14.306 1.00 98.50 68 TRP A O 1
ATOM 540 N N . ASP A 1 69 ? -3.281 4.396 -15.378 1.00 98.56 69 ASP A N 1
ATOM 541 C CA . ASP A 1 69 ? -3.459 3.073 -15.954 1.00 98.56 69 ASP A CA 1
ATOM 542 C C . ASP A 1 69 ? -2.312 2.143 -15.566 1.00 98.56 69 ASP A C 1
ATOM 544 O O . ASP A 1 69 ? -1.140 2.503 -15.681 1.00 98.56 69 ASP A O 1
ATOM 548 N N . TYR A 1 70 ? -2.641 0.907 -15.209 1.00 98.50 70 TYR A N 1
ATOM 549 C CA . TYR A 1 70 ? -1.703 -0.208 -15.210 1.00 98.50 70 TYR A CA 1
ATOM 550 C C . TYR A 1 70 ? -1.870 -0.982 -16.513 1.00 98.50 70 TYR A C 1
ATOM 552 O O . TYR A 1 70 ? -2.936 -1.523 -16.790 1.00 98.50 70 TYR A O 1
ATOM 560 N N . VAL A 1 71 ? -0.822 -1.049 -17.329 1.00 98.38 71 VAL A N 1
ATOM 561 C CA . VAL A 1 71 ? -0.821 -1.757 -18.616 1.00 98.38 71 VAL A CA 1
ATOM 562 C C . VAL A 1 71 ? 0.110 -2.951 -18.521 1.00 98.38 71 VAL A C 1
ATOM 564 O O . VAL A 1 71 ? 1.246 -2.804 -18.077 1.00 98.38 71 VAL A O 1
ATOM 567 N N . LYS A 1 72 ? -0.370 -4.133 -18.920 1.00 98.25 72 LYS A N 1
ATOM 568 C CA . LYS A 1 72 ? 0.384 -5.388 -18.833 1.00 98.25 72 LYS A CA 1
ATOM 569 C C . LYS A 1 72 ? 1.786 -5.228 -19.424 1.00 98.25 72 LYS A C 1
ATOM 571 O O . LYS A 1 72 ? 1.932 -4.769 -20.557 1.00 98.25 72 LYS A O 1
ATOM 576 N N . ASP A 1 73 ? 2.804 -5.640 -18.672 1.00 97.94 73 ASP A N 1
ATOM 577 C CA . ASP A 1 73 ? 4.191 -5.556 -19.117 1.00 97.94 73 ASP A CA 1
ATOM 578 C C . ASP A 1 73 ? 4.583 -6.796 -19.946 1.00 97.94 73 ASP A C 1
ATOM 580 O O . ASP A 1 73 ? 4.608 -7.915 -19.415 1.00 97.94 73 ASP A O 1
ATOM 584 N N . PRO A 1 74 ? 4.908 -6.648 -21.246 1.00 96.56 74 PRO A N 1
ATOM 585 C CA . PRO A 1 74 ? 5.370 -7.763 -22.069 1.00 96.56 74 PRO A CA 1
ATOM 586 C C . PRO A 1 74 ? 6.763 -8.287 -21.681 1.00 96.56 74 PRO A C 1
ATOM 588 O O . PRO A 1 74 ? 7.157 -9.345 -22.179 1.00 96.56 74 PRO A O 1
ATOM 591 N N . GLU A 1 75 ? 7.503 -7.593 -20.816 1.00 96.69 75 GLU A N 1
ATOM 592 C CA . GLU A 1 75 ? 8.836 -7.998 -20.346 1.00 96.69 75 GLU A CA 1
ATOM 593 C C . GLU A 1 75 ? 8.794 -8.750 -19.006 1.00 96.69 75 GLU A C 1
ATOM 595 O O . GLU A 1 75 ? 9.782 -9.368 -18.612 1.00 96.69 75 GLU A O 1
ATOM 600 N N . TYR A 1 76 ? 7.641 -8.783 -18.328 1.00 98.00 76 TYR A N 1
ATOM 601 C CA . TYR A 1 76 ? 7.488 -9.499 -17.065 1.00 98.00 76 TYR A CA 1
ATOM 602 C C . TYR A 1 76 ? 7.670 -11.015 -17.238 1.00 98.00 76 TYR A C 1
ATOM 604 O O . TYR A 1 76 ? 7.057 -11.638 -18.112 1.00 98.00 76 TYR A O 1
ATOM 612 N N . PHE A 1 77 ? 8.468 -11.640 -16.365 1.00 96.69 77 PHE A N 1
ATOM 613 C CA . PHE A 1 77 ? 8.841 -13.055 -16.494 1.00 96.69 77 PHE A CA 1
ATOM 614 C C . PHE A 1 77 ? 7.623 -13.999 -16.519 1.00 96.69 77 PHE A C 1
ATOM 616 O O . PHE A 1 77 ? 7.592 -14.955 -17.293 1.00 96.69 77 PHE A O 1
ATOM 623 N N . ALA A 1 78 ? 6.578 -13.693 -15.739 1.00 97.12 78 ALA A N 1
ATOM 624 C CA . ALA A 1 78 ? 5.341 -14.472 -15.663 1.00 97.12 78 ALA A CA 1
ATOM 625 C C . ALA A 1 78 ? 4.176 -13.854 -16.464 1.00 97.12 78 ALA A C 1
ATOM 627 O O . ALA A 1 78 ? 3.004 -14.098 -16.172 1.00 97.12 78 ALA A O 1
ATOM 628 N N . LYS A 1 79 ? 4.454 -13.091 -17.531 1.00 96.75 79 LYS A N 1
ATOM 629 C CA . LYS A 1 79 ? 3.433 -12.428 -18.373 1.00 96.75 79 LYS A CA 1
ATOM 630 C C . LYS A 1 79 ? 2.319 -13.334 -18.916 1.00 96.75 79 LYS A C 1
ATOM 632 O O . LYS A 1 79 ? 1.243 -12.838 -19.247 1.00 96.75 79 LYS A O 1
ATOM 637 N N . LYS A 1 80 ? 2.542 -14.649 -19.037 1.00 96.94 80 LYS A N 1
ATOM 638 C CA . LYS A 1 80 ? 1.510 -15.616 -19.473 1.00 96.94 80 LYS A CA 1
ATOM 639 C C . LYS A 1 80 ? 0.397 -15.810 -18.426 1.00 96.94 80 LYS A C 1
ATOM 641 O O . LYS A 1 80 ? -0.737 -16.122 -18.802 1.00 96.94 80 LYS A O 1
ATOM 646 N N . ALA A 1 81 ? 0.707 -15.602 -17.144 1.00 97.62 81 ALA A N 1
ATOM 647 C CA . ALA A 1 81 ? -0.254 -15.661 -16.042 1.00 97.62 81 ALA A CA 1
ATOM 648 C C . ALA A 1 81 ? -1.112 -14.387 -15.946 1.00 97.62 81 ALA A C 1
ATOM 650 O O . ALA A 1 81 ? -2.248 -14.443 -15.491 1.00 97.62 81 ALA A O 1
ATOM 651 N N . VAL A 1 82 ? -0.609 -13.250 -16.436 1.00 97.69 82 VAL A N 1
ATOM 652 C CA . VAL A 1 82 ? -1.327 -11.968 -16.419 1.00 97.69 82 VAL A CA 1
ATOM 653 C C . VAL A 1 82 ? -2.405 -11.963 -17.508 1.00 97.69 82 VAL A C 1
ATOM 655 O O . VAL A 1 82 ? -2.081 -11.944 -18.699 1.00 97.69 82 VAL A O 1
ATOM 658 N N . LYS A 1 83 ? -3.684 -12.016 -17.123 1.00 97.88 83 LYS A N 1
ATOM 659 C CA . LYS A 1 83 ? -4.820 -12.085 -18.067 1.00 97.88 83 LYS A CA 1
ATOM 660 C C . LYS A 1 83 ? -5.433 -10.726 -18.390 1.00 97.88 83 LYS A C 1
ATOM 662 O O . LYS A 1 83 ? -5.852 -10.514 -19.522 1.00 97.88 83 LYS A O 1
ATOM 667 N N . ILE A 1 84 ? -5.433 -9.809 -17.430 1.00 98.06 84 ILE A N 1
ATOM 668 C CA . ILE A 1 84 ? -5.971 -8.462 -17.611 1.00 98.06 84 ILE A CA 1
ATOM 669 C C . ILE A 1 84 ? -4.950 -7.634 -18.395 1.00 98.06 84 ILE A C 1
ATOM 671 O O . ILE A 1 84 ? -3.780 -7.545 -18.023 1.00 98.06 84 ILE A O 1
ATOM 675 N N . ALA A 1 85 ? -5.375 -7.062 -19.521 1.00 98.00 85 ALA A N 1
ATOM 676 C CA . ALA A 1 85 ? -4.493 -6.272 -20.379 1.00 98.00 85 ALA A CA 1
ATOM 677 C C . ALA A 1 85 ? -4.220 -4.877 -19.798 1.00 98.00 85 ALA A C 1
ATOM 679 O O . ALA A 1 85 ? -3.108 -4.355 -19.915 1.00 98.00 85 ALA A O 1
ATOM 680 N N . LYS A 1 86 ? -5.241 -4.284 -19.174 1.00 98.25 86 LYS A N 1
ATOM 681 C CA . LYS A 1 86 ? -5.219 -2.933 -18.629 1.00 98.25 86 LYS A CA 1
ATOM 682 C 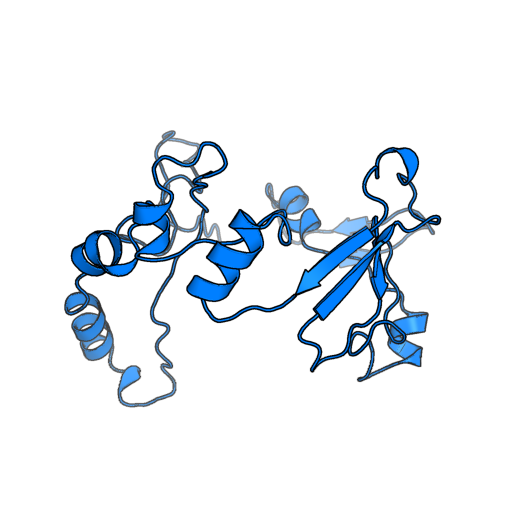C . LYS A 1 86 ? -6.140 -2.844 -17.412 1.00 98.25 86 LYS A C 1
ATOM 684 O O . LYS A 1 86 ? -7.249 -3.360 -17.469 1.00 98.25 86 LYS A O 1
ATOM 689 N N . VAL A 1 87 ? -5.690 -2.163 -16.364 1.00 98.38 87 VAL A N 1
ATOM 690 C CA . VAL A 1 87 ? -6.518 -1.724 -15.233 1.00 98.38 87 VAL A CA 1
ATOM 691 C C . VAL A 1 87 ? -6.507 -0.202 -15.224 1.00 98.38 87 VAL A C 1
ATOM 693 O O . VAL A 1 87 ? -5.430 0.396 -15.217 1.00 98.38 87 VAL A O 1
ATOM 696 N N . HIS A 1 88 ? -7.684 0.414 -15.254 1.00 98.38 88 HIS A N 1
ATOM 697 C CA . HIS A 1 88 ? -7.836 1.855 -15.077 1.00 98.38 88 HIS A CA 1
ATOM 698 C C . HIS A 1 88 ? -8.159 2.150 -13.614 1.00 98.38 88 HIS A C 1
ATOM 700 O O . HIS A 1 88 ? -8.993 1.468 -13.023 1.00 98.38 88 HIS A O 1
ATOM 706 N N . VAL A 1 89 ? -7.506 3.154 -13.036 1.00 98.06 89 VAL A N 1
ATOM 707 C CA . VAL A 1 89 ? -7.766 3.604 -11.668 1.00 98.06 89 VAL A CA 1
ATOM 708 C C . VAL A 1 89 ? -8.156 5.069 -11.698 1.00 98.06 89 VAL A C 1
ATOM 710 O O . VAL A 1 89 ? -7.507 5.870 -12.369 1.00 98.06 89 VAL A O 1
ATOM 713 N N . THR A 1 90 ? -9.188 5.420 -10.937 1.00 96.50 90 THR A N 1
ATOM 714 C CA . THR A 1 90 ? -9.626 6.800 -10.731 1.00 96.50 90 THR A CA 1
ATOM 715 C C . THR A 1 90 ? -9.877 7.062 -9.250 1.00 96.50 90 THR A C 1
ATOM 717 O O . THR A 1 90 ? -10.342 6.188 -8.517 1.00 96.50 90 THR A O 1
ATOM 720 N N . VAL A 1 91 ? -9.532 8.264 -8.797 1.00 94.94 91 VAL A N 1
ATOM 721 C CA . VAL A 1 91 ? -9.734 8.723 -7.428 1.00 94.94 91 VAL A CA 1
ATOM 722 C C . VAL A 1 91 ? -11.084 9.419 -7.345 1.00 94.94 91 VAL A C 1
ATOM 724 O O . VAL A 1 91 ? -11.278 10.513 -7.870 1.00 94.94 91 VAL A O 1
ATOM 727 N N . LEU A 1 92 ? -12.015 8.794 -6.633 1.00 91.06 92 LEU A N 1
ATOM 728 C CA . LEU A 1 92 ? -13.339 9.338 -6.355 1.00 91.06 92 LEU A CA 1
ATOM 729 C C . LEU A 1 92 ? -13.477 9.545 -4.848 1.00 91.06 92 LEU A C 1
ATOM 731 O O . LEU A 1 92 ? -13.136 8.667 -4.060 1.00 91.06 92 LEU A O 1
ATOM 735 N N . LYS A 1 93 ? -13.949 10.726 -4.446 1.00 86.81 93 LYS A N 1
ATOM 736 C CA . LYS A 1 93 ? -14.105 11.098 -3.027 1.00 86.81 93 LYS A CA 1
ATOM 737 C C . LYS A 1 93 ? -15.550 11.027 -2.546 1.00 86.81 93 LYS A C 1
ATOM 739 O O . LYS A 1 93 ? -15.786 10.967 -1.346 1.00 86.81 93 LYS A O 1
ATOM 744 N N . ASP A 1 94 ? -16.498 11.072 -3.476 1.00 87.44 94 ASP A N 1
ATOM 745 C CA . ASP A 1 94 ? -17.920 11.079 -3.175 1.00 87.44 94 ASP A CA 1
ATOM 746 C C . ASP A 1 94 ? -18.511 9.674 -3.308 1.00 87.44 94 ASP A C 1
ATOM 748 O O . ASP A 1 94 ? -18.517 9.072 -4.384 1.00 87.44 94 ASP A O 1
ATOM 752 N N . SER A 1 95 ? -19.037 9.173 -2.196 1.00 83.38 95 SER A N 1
ATOM 753 C CA . SER A 1 95 ? -19.625 7.842 -2.100 1.00 83.38 95 SER A CA 1
ATOM 754 C C . SER A 1 95 ? -20.816 7.662 -3.051 1.00 83.38 95 SER A C 1
ATOM 756 O O . SER A 1 95 ? -20.958 6.599 -3.647 1.00 83.38 95 SER A O 1
ATOM 758 N N . SER A 1 96 ? -21.648 8.691 -3.257 1.00 85.25 96 SER A N 1
ATOM 759 C CA . SER A 1 96 ? -22.817 8.581 -4.147 1.00 85.25 96 SER A CA 1
ATOM 760 C C . SER A 1 96 ? -22.422 8.416 -5.619 1.00 85.25 96 SER A C 1
ATOM 762 O O . SER A 1 96 ? -23.027 7.641 -6.358 1.00 85.25 96 SER A O 1
ATOM 764 N N . THR A 1 97 ? -21.340 9.079 -6.024 1.00 89.88 97 THR A N 1
ATOM 765 C CA . THR A 1 97 ? -20.745 8.954 -7.352 1.00 89.88 97 THR A CA 1
ATOM 766 C C . TH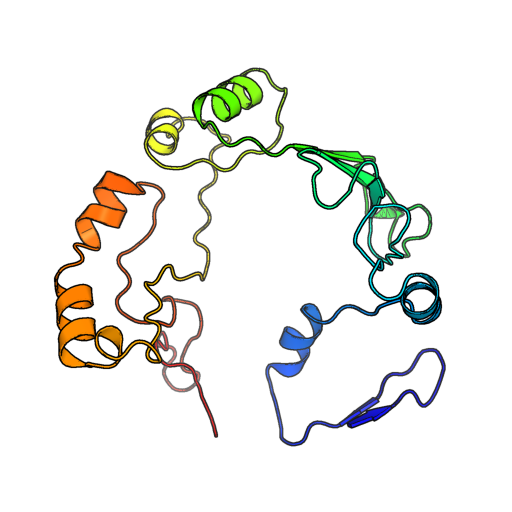R A 1 97 ? -20.165 7.558 -7.553 1.00 89.88 97 THR A C 1
ATOM 768 O O . THR A 1 97 ? -20.412 6.949 -8.591 1.00 89.88 97 THR A O 1
ATOM 771 N N . ILE A 1 98 ? -19.434 7.036 -6.561 1.00 89.44 98 ILE A N 1
ATOM 772 C CA . ILE A 1 98 ? -18.879 5.674 -6.587 1.00 89.44 98 ILE A CA 1
ATOM 773 C C . ILE A 1 98 ? -19.995 4.643 -6.785 1.00 89.44 98 ILE A C 1
ATOM 775 O O . ILE A 1 98 ? -19.922 3.822 -7.696 1.00 89.44 98 ILE A O 1
ATOM 779 N N . ASP A 1 99 ? -21.043 4.732 -5.971 1.00 87.00 99 ASP A N 1
ATOM 780 C CA . ASP A 1 99 ? -22.201 3.843 -6.018 1.00 87.00 99 ASP A CA 1
ATOM 781 C C . ASP A 1 99 ? -22.897 3.863 -7.389 1.00 87.00 99 ASP A C 1
ATOM 783 O O . ASP A 1 99 ? -23.106 2.813 -7.996 1.00 87.00 99 ASP A O 1
ATOM 787 N N . ASN A 1 100 ? -23.159 5.051 -7.941 1.00 89.31 100 ASN A N 1
ATOM 788 C CA . ASN A 1 100 ? -23.764 5.181 -9.265 1.00 89.31 100 ASN A CA 1
ATOM 789 C C . ASN A 1 100 ? -22.861 4.634 -10.386 1.00 89.31 100 ASN A C 1
ATOM 791 O O . ASN A 1 100 ? -23.339 3.983 -11.316 1.00 89.31 100 ASN A O 1
ATOM 795 N N . LEU A 1 101 ? -21.551 4.889 -10.332 1.00 92.94 101 LEU A N 1
ATOM 796 C CA . LEU A 1 101 ? -20.619 4.389 -11.345 1.00 92.94 101 LEU A CA 1
ATOM 797 C C . LEU A 1 101 ? -20.475 2.864 -11.285 1.00 92.94 101 LEU A C 1
ATOM 799 O O . LEU A 1 101 ? -20.423 2.228 -12.335 1.00 92.94 101 LEU A O 1
ATOM 803 N N . PHE A 1 102 ? -20.481 2.274 -10.090 1.00 91.44 102 PHE A N 1
ATOM 804 C CA . PHE A 1 102 ? -20.505 0.821 -9.928 1.00 91.44 102 PHE A CA 1
ATOM 805 C C . PHE A 1 102 ? -21.818 0.225 -10.454 1.00 91.44 102 PHE A C 1
ATOM 807 O O . PHE A 1 102 ? -21.801 -0.661 -11.305 1.00 91.44 102 PHE A O 1
ATOM 814 N N . ALA A 1 103 ? -22.967 0.778 -10.049 1.00 88.56 103 ALA A N 1
ATOM 815 C CA . ALA A 1 103 ? -24.283 0.315 -10.495 1.00 88.56 103 ALA A CA 1
ATOM 816 C C . ALA A 1 103 ? -24.488 0.427 -12.019 1.00 88.56 103 ALA A C 1
ATOM 818 O O . ALA A 1 103 ? -25.237 -0.354 -12.604 1.00 88.56 103 ALA A O 1
ATOM 819 N N . THR A 1 104 ? -23.812 1.377 -12.675 1.00 94.12 104 THR A N 1
ATOM 820 C CA . THR A 1 104 ? -23.851 1.564 -14.137 1.00 94.12 104 THR A CA 1
ATOM 821 C C . THR A 1 104 ? -22.745 0.817 -14.891 1.00 94.12 104 THR A C 1
ATOM 823 O O . THR A 1 104 ? -22.594 1.018 -16.096 1.00 94.12 104 THR A O 1
ATOM 826 N N . GLY A 1 105 ? -21.969 -0.041 -14.215 1.00 93.12 105 GLY A N 1
ATOM 827 C CA . GLY A 1 105 ? -20.915 -0.855 -14.832 1.00 93.12 105 GLY A CA 1
ATOM 828 C C . GLY A 1 105 ? -19.698 -0.056 -15.309 1.00 93.12 105 GLY A C 1
ATOM 829 O O . GLY A 1 105 ? -18.951 -0.516 -16.167 1.00 93.12 105 GLY A O 1
ATOM 830 N N . LYS A 1 106 ? -19.512 1.164 -14.792 1.00 95.75 106 LYS A N 1
ATOM 831 C CA . LYS A 1 106 ? -18.341 2.014 -15.065 1.00 95.75 106 LYS A CA 1
ATOM 832 C C . LYS A 1 106 ? -17.194 1.780 -14.078 1.00 95.75 106 LYS A C 1
ATOM 834 O O . LYS A 1 106 ? -16.084 2.238 -14.340 1.00 95.75 106 LYS A O 1
ATOM 839 N N . LEU A 1 107 ? -17.462 1.103 -12.962 1.00 95.25 107 LEU A N 1
ATOM 840 C CA . LEU A 1 107 ? -16.467 0.585 -12.025 1.00 95.25 107 LEU A CA 1
ATOM 841 C C . LEU A 1 107 ? -16.695 -0.915 -11.845 1.00 95.25 107 LEU A C 1
ATOM 843 O O . LEU A 1 107 ? -17.829 -1.335 -11.635 1.00 95.25 107 LEU A O 1
ATOM 847 N N . ASP A 1 108 ? -15.611 -1.687 -11.884 1.00 94.88 108 ASP A N 1
ATOM 848 C CA . ASP A 1 108 ? -15.631 -3.130 -11.610 1.00 94.88 108 ASP A CA 1
ATOM 849 C C . ASP A 1 108 ? -15.397 -3.447 -10.121 1.00 94.88 108 ASP A C 1
ATOM 851 O O . ASP A 1 108 ? -15.772 -4.515 -9.644 1.00 94.88 108 ASP A O 1
ATOM 855 N N . ASP A 1 109 ? -14.765 -2.524 -9.389 1.00 93.44 109 ASP A N 1
ATOM 856 C CA . ASP A 1 109 ? -14.465 -2.625 -7.959 1.00 93.44 109 ASP A CA 1
ATOM 857 C C . ASP A 1 109 ? -14.501 -1.232 -7.314 1.00 93.44 109 ASP A C 1
ATOM 859 O O . ASP A 1 109 ? -14.114 -0.233 -7.932 1.00 93.44 109 ASP A O 1
ATOM 863 N N . ALA A 1 110 ? -14.989 -1.162 -6.078 1.00 90.00 110 ALA A N 1
ATOM 864 C CA . ALA A 1 110 ? -15.149 0.079 -5.339 1.00 90.00 110 ALA A CA 1
ATOM 865 C C . ALA A 1 110 ? -15.176 -0.160 -3.819 1.00 90.00 110 ALA A C 1
ATOM 867 O O . ALA A 1 110 ? -15.975 -0.967 -3.335 1.00 90.00 110 ALA A O 1
ATOM 868 N N . PRO A 1 111 ? -14.381 0.583 -3.023 1.00 85.44 111 PRO A N 1
ATOM 869 C CA . PRO A 1 111 ? -14.515 0.536 -1.576 1.00 85.44 111 PRO A CA 1
ATOM 870 C C . PRO A 1 111 ? -15.844 1.173 -1.148 1.00 85.44 111 PRO A C 1
ATOM 872 O O . PRO A 1 111 ? -16.192 2.272 -1.580 1.00 85.44 111 PRO A O 1
ATOM 875 N N . LEU A 1 112 ? -16.560 0.508 -0.241 1.00 81.56 112 LEU A N 1
ATOM 876 C CA . LEU A 1 112 ? -17.770 1.035 0.389 1.00 81.56 112 LEU A CA 1
ATOM 877 C C . LEU A 1 112 ? -17.494 1.407 1.845 1.00 81.56 112 LEU A C 1
ATOM 879 O O . LEU A 1 112 ? -16.728 0.743 2.541 1.00 81.56 112 LEU A O 1
ATOM 883 N N . SER A 1 113 ? -18.138 2.472 2.316 1.00 76.12 113 SER A N 1
ATOM 884 C CA . SER A 1 113 ? -18.053 2.925 3.706 1.00 76.12 113 SER A CA 1
ATOM 885 C C . SER A 1 113 ? -19.363 3.558 4.169 1.00 76.12 113 SER A C 1
ATOM 887 O O . SER A 1 113 ? -20.170 4.024 3.356 1.00 76.12 113 SER A O 1
ATOM 889 N N . GLY A 1 114 ? -19.579 3.561 5.487 1.00 75.50 114 GLY A N 1
ATOM 890 C CA . GLY A 1 114 ? -20.731 4.198 6.120 1.00 75.50 114 GLY A CA 1
ATOM 891 C C . GLY A 1 114 ? -22.065 3.663 5.596 1.00 75.50 114 GLY A C 1
ATOM 892 O O . GLY A 1 114 ? -22.248 2.459 5.407 1.00 75.50 114 GLY A O 1
ATOM 893 N N . ASN A 1 115 ? -22.998 4.577 5.324 1.00 76.56 115 ASN A N 1
ATOM 894 C CA . ASN A 1 115 ? -24.383 4.235 4.986 1.00 76.56 115 ASN A CA 1
ATOM 895 C C . ASN A 1 115 ? -24.531 3.400 3.701 1.00 76.56 115 ASN A C 1
ATOM 897 O O . ASN A 1 115 ? -25.517 2.673 3.565 1.00 76.56 115 ASN A O 1
ATOM 901 N N . LEU A 1 116 ? -23.568 3.456 2.772 1.00 79.06 116 LEU A N 1
ATOM 902 C CA . LEU A 1 116 ? -23.630 2.646 1.551 1.00 79.06 116 LEU A CA 1
ATOM 903 C C . LEU A 1 116 ? -23.521 1.148 1.827 1.00 79.06 116 LEU A C 1
ATOM 905 O O . LEU A 1 116 ? -24.097 0.354 1.097 1.00 79.06 116 LEU A O 1
ATOM 909 N N . ILE A 1 117 ? -22.844 0.743 2.902 1.00 82.62 117 ILE A N 1
ATOM 910 C CA . 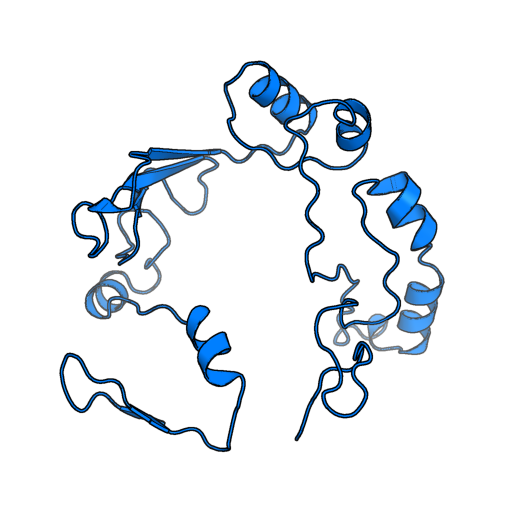ILE A 1 117 ? -22.721 -0.679 3.244 1.00 82.62 117 ILE A CA 1
ATOM 911 C C . ILE A 1 117 ? -24.083 -1.267 3.602 1.00 82.62 117 ILE A C 1
ATOM 913 O O . ILE A 1 117 ? -24.374 -2.410 3.259 1.00 82.62 117 ILE A O 1
ATOM 917 N N . GLN A 1 118 ? -24.922 -0.486 4.285 1.00 82.19 118 GLN A N 1
ATOM 918 C CA . GLN A 1 118 ? -26.286 -0.899 4.606 1.00 82.19 118 GLN A CA 1
ATOM 919 C C . GLN A 1 118 ? -27.168 -0.915 3.359 1.00 82.19 118 GLN A C 1
ATOM 921 O O . GLN A 1 118 ? -27.945 -1.851 3.175 1.00 82.19 118 GLN A O 1
ATOM 926 N N . LYS A 1 119 ? -27.014 0.084 2.483 1.00 85.25 119 LYS A N 1
ATOM 927 C CA . LYS A 1 119 ? -27.721 0.143 1.200 1.00 85.25 119 LYS A CA 1
ATOM 928 C C . LYS A 1 119 ? -27.420 -1.089 0.333 1.00 85.25 119 LYS A C 1
ATOM 930 O O . LYS A 1 119 ? -28.344 -1.741 -0.144 1.00 85.25 119 LYS A O 1
ATOM 935 N N . GLU A 1 120 ? -26.146 -1.452 0.221 1.00 87.12 120 GLU A N 1
ATOM 936 C CA . GLU A 1 120 ? -25.664 -2.559 -0.610 1.00 87.12 120 GLU A CA 1
ATOM 937 C C . GLU A 1 120 ? -25.648 -3.911 0.124 1.00 87.12 120 GLU A C 1
ATOM 939 O O . GLU A 1 120 ? -25.159 -4.903 -0.409 1.00 87.12 120 GLU A O 1
ATOM 944 N N . ALA A 1 121 ? -26.211 -4.010 1.335 1.00 86.25 121 ALA A N 1
ATOM 945 C CA . ALA A 1 121 ? -26.141 -5.219 2.166 1.00 86.25 121 ALA A CA 1
ATOM 946 C C . ALA A 1 121 ? -26.729 -6.483 1.507 1.00 86.25 121 ALA A C 1
ATOM 948 O O . ALA A 1 121 ? -26.389 -7.597 1.902 1.00 86.25 121 ALA A O 1
ATOM 949 N N . LYS A 1 122 ? -27.628 -6.311 0.529 1.00 88.25 122 LYS A N 1
ATOM 950 C CA . LYS A 1 122 ? -28.250 -7.398 -0.246 1.00 88.25 122 LYS A CA 1
ATOM 951 C C . LYS A 1 122 ? -27.608 -7.607 -1.621 1.00 88.25 122 LYS A C 1
ATOM 953 O O . LYS A 1 122 ? -28.049 -8.487 -2.356 1.00 88.25 122 LYS A O 1
ATOM 958 N N . ASN A 1 123 ? -26.616 -6.798 -1.987 1.00 88.00 123 ASN A N 1
ATOM 959 C CA . ASN A 1 123 ? -25.919 -6.923 -3.256 1.00 88.00 123 ASN A CA 1
ATOM 960 C C . ASN A 1 123 ? -24.985 -8.146 -3.197 1.00 88.00 123 ASN A C 1
ATOM 962 O O . ASN A 1 123 ? -24.105 -8.186 -2.336 1.00 88.00 123 ASN A O 1
ATOM 966 N N . PRO A 1 124 ? -25.135 -9.148 -4.081 1.00 89.44 124 PRO A N 1
ATOM 967 C CA . PRO A 1 124 ? -24.290 -10.342 -4.063 1.00 89.44 124 PRO A CA 1
ATOM 968 C C . PRO A 1 124 ? -22.814 -10.052 -4.380 1.00 89.44 124 PRO A C 1
ATOM 970 O O . PRO A 1 124 ? -21.962 -10.880 -4.071 1.00 89.44 124 PRO A O 1
ATOM 973 N N . ALA A 1 125 ? -22.502 -8.892 -4.971 1.00 88.00 125 ALA A N 1
ATOM 974 C CA . ALA A 1 125 ? -21.128 -8.447 -5.192 1.00 88.00 125 ALA A CA 1
ATOM 975 C C . ALA A 1 125 ? -20.463 -7.889 -3.918 1.00 88.00 125 ALA A C 1
ATOM 977 O O . ALA A 1 125 ? -19.248 -7.701 -3.896 1.00 88.00 125 ALA A O 1
ATOM 978 N N . LEU A 1 126 ? -21.228 -7.626 -2.849 1.00 88.44 126 LEU A N 1
ATOM 979 C CA . LEU A 1 126 ? -20.677 -7.108 -1.602 1.00 88.44 126 LEU A CA 1
ATOM 980 C C . LEU A 1 126 ? -19.820 -8.170 -0.909 1.00 88.44 126 LEU A C 1
ATOM 982 O O . LEU A 1 126 ? -20.324 -9.146 -0.351 1.00 88.44 126 LEU A O 1
ATOM 986 N N . THR A 1 127 ? -18.518 -7.915 -0.837 1.00 88.00 127 THR A N 1
ATOM 987 C CA . THR A 1 127 ? -17.588 -8.699 -0.018 1.00 88.00 127 THR A CA 1
ATOM 988 C C . THR A 1 127 ? -17.141 -7.906 1.204 1.00 88.00 127 THR A C 1
ATOM 990 O O . THR A 1 127 ? -16.796 -6.731 1.092 1.00 88.00 127 THR A O 1
ATOM 993 N N . LYS A 1 128 ? -17.102 -8.552 2.376 1.00 82.31 128 LYS A N 1
ATOM 994 C CA . LYS A 1 128 ? -16.545 -7.975 3.610 1.00 82.31 128 LYS A CA 1
ATOM 995 C C . LYS A 1 128 ? -15.288 -8.734 4.005 1.00 82.31 128 LYS A C 1
ATOM 997 O O . LYS A 1 128 ? -15.362 -9.914 4.340 1.00 82.31 128 LYS A O 1
ATOM 1002 N N . THR A 1 129 ? -14.158 -8.040 4.021 1.00 80.31 129 THR A N 1
ATOM 1003 C CA . THR A 1 129 ? -12.869 -8.614 4.415 1.00 80.31 129 THR A CA 1
ATOM 1004 C C . THR A 1 129 ? -12.390 -7.935 5.686 1.00 80.31 129 THR A C 1
ATOM 1006 O O . THR A 1 129 ? -12.162 -6.728 5.705 1.00 80.31 129 THR A O 1
ATOM 1009 N N . VAL A 1 130 ? -12.222 -8.709 6.759 1.00 73.38 130 VAL A N 1
ATOM 1010 C CA . VAL A 1 130 ? -11.618 -8.194 7.992 1.00 73.38 130 VAL A CA 1
ATOM 1011 C C . VAL A 1 130 ? -10.114 -8.094 7.772 1.00 73.38 130 VAL A C 1
ATOM 1013 O O . VAL A 1 130 ? -9.422 -9.106 7.678 1.00 73.38 130 VAL A O 1
ATOM 1016 N N . ALA A 1 131 ? -9.610 -6.869 7.671 1.00 73.31 131 ALA A N 1
ATOM 1017 C CA . ALA A 1 131 ? -8.181 -6.613 7.603 1.00 73.31 131 ALA A CA 1
ATOM 1018 C C . ALA A 1 131 ? -7.560 -6.659 9.007 1.00 73.31 131 ALA A C 1
ATOM 1020 O O . ALA A 1 131 ? -8.167 -6.229 9.988 1.00 73.31 131 ALA A O 1
ATOM 1021 N N . ALA A 1 132 ? -6.316 -7.129 9.105 1.00 76.19 132 ALA A N 1
ATOM 1022 C CA . ALA A 1 132 ? -5.528 -7.036 10.331 1.00 76.19 132 ALA A CA 1
ATOM 1023 C C . ALA A 1 132 ? -4.932 -5.622 10.484 1.00 76.19 132 ALA A C 1
ATOM 1025 O O . ALA A 1 132 ? -3.716 -5.434 10.490 1.00 76.19 132 ALA A O 1
ATOM 1026 N N . ASN A 1 133 ? -5.799 -4.611 10.550 1.00 81.50 133 ASN A N 1
ATOM 1027 C CA . ASN A 1 133 ? -5.441 -3.201 10.671 1.00 81.50 133 ASN A CA 1
ATOM 1028 C C . ASN A 1 133 ? -6.044 -2.570 11.940 1.00 81.50 133 ASN A C 1
ATOM 1030 O O . ASN A 1 133 ? -6.963 -3.102 12.561 1.00 81.50 133 ASN A O 1
ATOM 1034 N N . MET A 1 134 ? -5.475 -1.437 12.359 1.00 86.50 134 MET A N 1
ATOM 1035 C CA . MET A 1 134 ? -5.883 -0.708 13.559 1.00 86.50 134 ME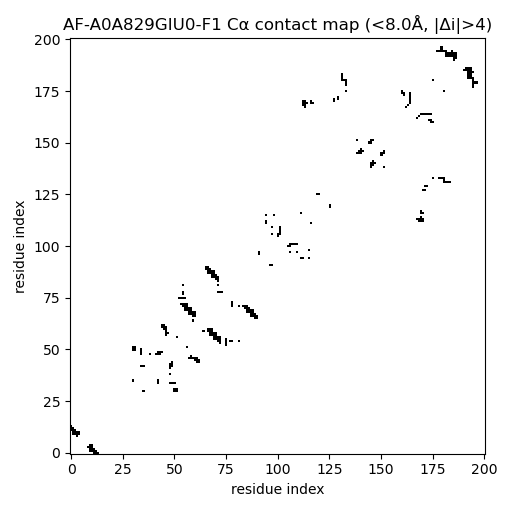T A CA 1
ATOM 1036 C C . MET A 1 134 ? -5.923 0.789 13.266 1.00 86.50 134 MET A C 1
ATOM 1038 O O . MET A 1 134 ? -4.898 1.381 12.935 1.00 86.50 134 MET A O 1
ATOM 1042 N N . ASN A 1 135 ? -7.090 1.408 13.440 1.00 88.88 135 ASN A N 1
ATOM 1043 C CA . ASN A 1 135 ? -7.220 2.863 13.429 1.00 88.88 135 ASN A CA 1
ATOM 1044 C C . ASN A 1 135 ? -7.018 3.399 14.852 1.00 88.88 135 ASN A C 1
ATOM 1046 O O . ASN A 1 135 ? -7.682 2.952 15.788 1.00 88.88 135 ASN A O 1
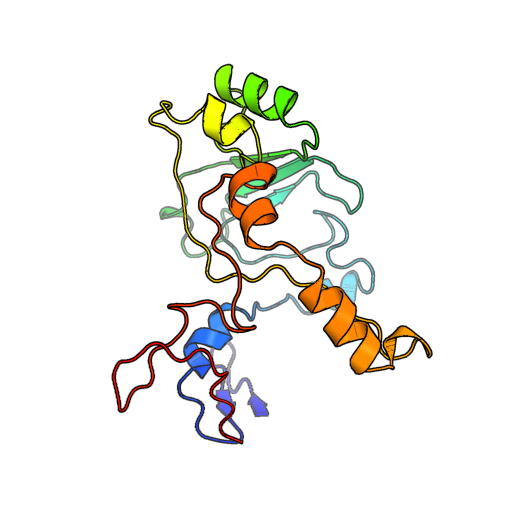ATOM 1050 N N . TYR A 1 136 ? -6.107 4.357 15.027 1.00 91.00 136 TYR A N 1
ATOM 1051 C CA . TYR A 1 136 ? -5.780 4.930 16.334 1.00 91.00 136 TYR A CA 1
ATOM 1052 C C . TYR A 1 136 ? -5.471 6.426 16.239 1.00 91.00 136 TYR A C 1
ATOM 1054 O O . TYR A 1 136 ? -5.025 6.924 15.209 1.00 91.00 136 TYR A O 1
ATOM 1062 N N . LEU A 1 137 ? -5.675 7.146 17.345 1.00 91.94 137 LEU A N 1
ATOM 1063 C CA . LEU A 1 137 ? -5.196 8.520 17.478 1.00 91.94 137 LEU A CA 1
ATOM 1064 C C . LEU A 1 137 ? -3.719 8.506 17.865 1.00 91.94 137 LEU A C 1
ATOM 1066 O O . LEU A 1 137 ? -3.352 8.025 18.940 1.00 91.94 137 LEU A O 1
ATOM 1070 N N . GLN A 1 138 ? -2.873 9.058 17.000 1.00 93.50 138 GLN A N 1
ATOM 1071 C CA . GLN A 1 138 ? -1.469 9.273 17.317 1.00 93.50 138 GLN A CA 1
ATOM 1072 C C . GLN A 1 138 ? -1.279 10.645 17.964 1.00 93.50 138 GLN A C 1
ATOM 1074 O O . GLN A 1 138 ? -1.515 11.682 17.349 1.00 93.50 138 GLN A O 1
ATOM 1079 N N . PHE A 1 139 ? -0.816 10.658 19.212 1.00 94.19 139 PHE A N 1
ATOM 1080 C CA . PHE A 1 139 ? -0.508 11.898 19.918 1.00 94.19 139 PHE A CA 1
ATOM 1081 C C . PHE A 1 139 ? 0.926 12.344 19.631 1.00 94.19 139 PHE A C 1
ATOM 1083 O O . PHE A 1 139 ? 1.873 11.592 19.861 1.00 94.19 139 PHE A O 1
ATOM 1090 N N . ASN A 1 140 ? 1.098 13.591 19.192 1.00 96.00 140 ASN A N 1
ATOM 1091 C CA . ASN A 1 140 ? 2.419 14.197 19.063 1.00 96.00 140 ASN A CA 1
ATOM 1092 C C . ASN A 1 140 ? 2.946 14.624 20.443 1.00 96.00 140 ASN A C 1
ATOM 1094 O O . ASN A 1 140 ? 2.644 15.717 20.917 1.00 96.00 140 ASN A O 1
ATOM 1098 N N . THR A 1 141 ? 3.763 13.787 21.079 1.00 95.75 141 THR A N 1
ATOM 1099 C CA . THR A 1 141 ? 4.323 14.052 22.417 1.00 95.75 141 THR A CA 1
ATOM 1100 C C . THR A 1 141 ? 5.393 15.146 22.447 1.00 95.75 141 THR A C 1
ATOM 1102 O O . THR A 1 141 ? 5.818 15.535 23.530 1.00 95.75 141 THR A O 1
ATOM 1105 N N . LYS A 1 142 ? 5.802 15.697 21.293 1.00 96.50 142 LYS A N 1
ATOM 1106 C CA . LYS A 1 142 ? 6.618 16.925 21.250 1.00 96.50 142 LYS A CA 1
ATOM 1107 C C . LYS A 1 142 ? 5.804 18.169 21.605 1.00 96.50 142 LYS A C 1
ATOM 1109 O O . LYS A 1 142 ? 6.377 19.175 22.005 1.00 96.50 142 LYS A O 1
ATOM 1114 N N . ASN A 1 143 ? 4.479 18.117 21.452 1.00 97.31 143 ASN A N 1
ATOM 1115 C CA . ASN A 1 143 ? 3.609 19.170 21.952 1.00 97.31 143 ASN A CA 1
ATOM 1116 C C . ASN A 1 143 ? 3.522 19.058 23.491 1.00 97.31 143 ASN A C 1
ATOM 1118 O O . ASN A 1 143 ? 3.153 17.988 23.986 1.00 97.31 143 ASN A O 1
ATOM 1122 N N . PRO A 1 144 ? 3.801 20.133 24.255 1.00 95.12 144 PRO A N 1
ATOM 1123 C CA . PRO A 1 144 ? 3.828 20.077 25.718 1.00 95.12 144 PRO A CA 1
ATOM 1124 C C . PRO A 1 144 ? 2.521 19.595 26.360 1.00 95.12 144 PRO A C 1
ATOM 1126 O O . PRO A 1 144 ? 2.556 18.850 27.337 1.00 95.12 144 PRO A O 1
ATOM 1129 N N . GLN A 1 145 ? 1.365 19.962 25.798 1.00 93.56 145 GLN A N 1
ATOM 1130 C CA . GLN A 1 145 ? 0.061 19.549 26.320 1.00 93.56 145 GLN A CA 1
ATOM 1131 C C . GLN A 1 145 ? -0.168 18.056 26.076 1.00 93.56 145 GLN A C 1
ATOM 1133 O O . GLN A 1 145 ? -0.507 17.312 26.996 1.00 93.56 145 GLN A O 1
ATOM 1138 N N . LEU A 1 146 ? 0.086 17.590 24.851 1.00 95.88 146 LEU A N 1
ATOM 1139 C CA . LEU A 1 146 ? -0.090 16.181 24.484 1.00 95.88 146 LEU A CA 1
ATOM 1140 C C . LEU A 1 146 ? 0.987 15.264 25.083 1.00 95.88 146 LEU A C 1
ATOM 1142 O O . LEU A 1 146 ? 0.802 14.044 25.103 1.00 95.88 146 LEU A O 1
ATOM 1146 N N . ASN A 1 147 ? 2.082 15.817 25.616 1.00 96.56 147 ASN A N 1
AT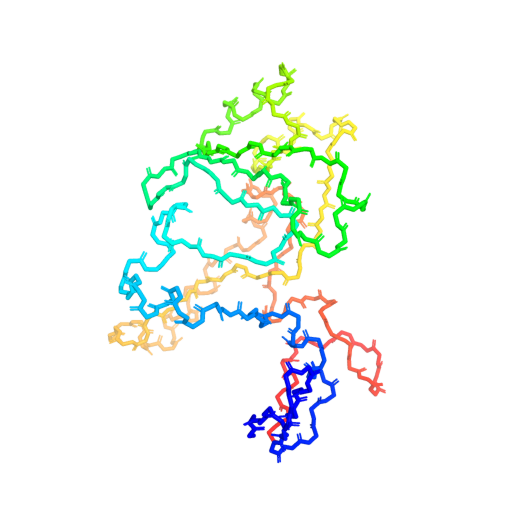OM 1147 C CA . ASN A 1 147 ? 3.066 15.059 26.386 1.00 96.56 147 ASN A CA 1
ATOM 1148 C C . ASN A 1 147 ? 2.517 14.584 27.747 1.00 96.56 147 ASN A C 1
ATOM 1150 O O . ASN A 1 147 ? 2.993 13.587 28.295 1.00 96.56 147 ASN A O 1
ATOM 1154 N N . ASN A 1 148 ? 1.446 15.200 28.257 1.00 97.25 148 ASN A N 1
ATOM 1155 C CA . ASN A 1 148 ? 0.787 14.759 29.481 1.00 97.25 148 ASN A CA 1
ATOM 1156 C C . ASN A 1 148 ? 0.073 13.406 29.282 1.00 97.25 148 ASN A C 1
ATOM 1158 O O . ASN A 1 148 ? -0.925 13.295 28.565 1.00 97.25 148 ASN A O 1
ATOM 1162 N N . VAL A 1 149 ? 0.566 12.359 29.951 1.00 96.75 149 VAL A N 1
ATOM 1163 C CA . VAL A 1 149 ? 0.001 11.002 29.859 1.00 96.75 149 VAL A CA 1
ATOM 1164 C C . VAL A 1 149 ? -1.445 10.920 30.353 1.00 96.75 149 VAL A C 1
ATOM 1166 O O . VAL A 1 149 ? -2.235 10.164 29.789 1.00 96.75 149 VAL A O 1
ATOM 1169 N N . ASN A 1 150 ? -1.819 11.720 31.354 1.00 97.44 150 ASN A N 1
ATOM 1170 C CA . ASN A 1 150 ? -3.1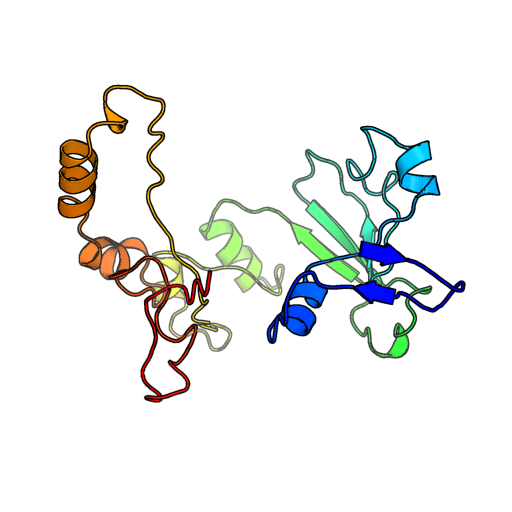76 11.735 31.895 1.00 97.44 150 ASN A CA 1
ATOM 1171 C C . ASN A 1 150 ? -4.151 12.370 30.905 1.00 97.44 150 ASN A C 1
ATOM 1173 O O . ASN A 1 150 ? -5.248 11.846 30.728 1.00 97.44 150 ASN A O 1
ATOM 1177 N N . LEU A 1 151 ? -3.728 13.410 30.176 1.00 96.75 151 LEU A N 1
ATOM 1178 C CA . LEU A 1 151 ? -4.532 13.975 29.091 1.00 96.75 151 LEU A CA 1
ATOM 1179 C C . LEU A 1 151 ? -4.773 12.940 27.985 1.00 96.75 151 LEU A C 1
ATOM 1181 O O . LEU A 1 151 ? -5.912 12.730 27.575 1.00 96.75 151 LEU A O 1
ATOM 1185 N N . ARG A 1 152 ? -3.728 12.230 27.537 1.00 96.44 152 ARG A N 1
ATOM 1186 C CA . ARG A 1 152 ? -3.879 11.179 26.511 1.00 96.44 152 ARG A CA 1
ATOM 1187 C C . ARG A 1 152 ? -4.802 10.046 26.968 1.00 96.44 152 ARG A C 1
ATOM 1189 O O . ARG A 1 152 ? -5.600 9.546 26.176 1.00 96.44 152 ARG A O 1
ATOM 1196 N N . ARG A 1 153 ? -4.720 9.652 28.245 1.00 94.69 153 ARG A N 1
ATOM 1197 C CA . ARG A 1 153 ? -5.631 8.667 28.851 1.00 94.69 153 ARG A CA 1
ATOM 1198 C C . ARG A 1 153 ? -7.070 9.177 28.886 1.00 94.69 153 ARG A C 1
ATOM 1200 O O . ARG A 1 153 ? -7.957 8.428 28.491 1.00 94.69 153 ARG A O 1
ATOM 1207 N N . ALA A 1 154 ? -7.291 10.430 29.281 1.00 96.31 154 ALA A N 1
ATOM 1208 C CA . ALA A 1 154 ? -8.617 11.043 29.307 1.00 96.31 154 ALA A CA 1
ATOM 1209 C C . ALA A 1 154 ? -9.250 11.083 27.907 1.00 96.31 154 ALA A C 1
ATOM 1211 O O . ALA A 1 154 ? -10.379 10.633 27.738 1.00 96.31 154 ALA A O 1
ATOM 1212 N N . VAL A 1 155 ? -8.499 11.509 26.883 1.00 95.00 155 VAL A N 1
ATOM 1213 C CA . VAL A 1 155 ? -8.971 11.483 25.485 1.00 95.00 155 VAL A CA 1
ATOM 1214 C C . VAL A 1 155 ? -9.301 10.055 25.048 1.00 95.00 155 VAL A C 1
ATOM 1216 O O . VAL A 1 155 ? -10.364 9.815 24.489 1.00 95.00 155 VAL A O 1
ATOM 1219 N N . SER A 1 156 ? -8.429 9.085 25.339 1.00 93.19 156 SER A N 1
ATOM 1220 C CA . SER A 1 156 ? -8.675 7.676 25.006 1.00 93.19 156 SER A CA 1
ATOM 1221 C C . SER A 1 156 ? -9.930 7.112 25.684 1.00 93.19 156 SER A C 1
ATOM 1223 O O . SER A 1 156 ? -10.645 6.318 25.067 1.00 93.19 156 SER A O 1
ATOM 1225 N N . ALA A 1 157 ? -10.201 7.506 26.931 1.00 93.12 157 ALA A N 1
ATOM 1226 C CA . ALA A 1 157 ? -11.378 7.082 27.686 1.00 93.12 157 ALA A CA 1
ATOM 1227 C C . ALA A 1 157 ? -12.672 7.747 27.188 1.00 93.12 157 ALA A C 1
ATOM 1229 O O . ALA A 1 157 ? -13.724 7.120 27.231 1.00 93.12 157 ALA A O 1
ATOM 1230 N N . ALA A 1 158 ? -12.590 8.976 26.671 1.00 95.50 158 ALA A N 1
ATOM 1231 C CA . ALA A 1 158 ? -13.733 9.706 26.122 1.00 95.50 158 ALA A CA 1
ATOM 1232 C C . ALA A 1 158 ? -14.216 9.172 24.757 1.00 95.50 158 ALA A C 1
ATOM 1234 O O . ALA A 1 158 ? -15.317 9.501 24.321 1.00 95.50 158 ALA A O 1
ATOM 1235 N N . LEU A 1 159 ? -13.414 8.354 24.065 1.00 93.31 159 LEU A N 1
ATOM 1236 C CA . LEU A 1 159 ? -13.798 7.761 22.784 1.00 93.31 159 LEU A CA 1
ATOM 1237 C C . LEU A 1 159 ? -14.770 6.589 22.968 1.00 93.31 159 LEU A C 1
ATOM 1239 O O . LEU A 1 159 ? -14.367 5.485 23.355 1.00 93.31 159 LEU A O 1
ATOM 1243 N N . ASP A 1 160 ? -16.023 6.794 22.562 1.00 95.19 160 ASP A N 1
ATOM 1244 C CA . ASP A 1 160 ? -17.004 5.719 22.408 1.00 95.19 160 ASP A CA 1
ATOM 1245 C C . ASP A 1 160 ? -16.711 4.886 21.146 1.00 95.19 160 ASP A C 1
ATOM 1247 O O . ASP A 1 160 ? -17.224 5.109 20.044 1.00 95.19 160 ASP A O 1
ATOM 1251 N N . ARG A 1 161 ? -15.839 3.890 21.320 1.00 93.62 161 ARG A N 1
ATOM 1252 C CA . ARG A 1 161 ? -15.443 2.946 20.262 1.00 93.62 161 ARG A CA 1
ATOM 1253 C C . ARG A 1 161 ? -16.610 2.072 19.791 1.00 93.62 161 ARG A C 1
ATOM 1255 O O . ARG A 1 161 ? -16.600 1.613 18.647 1.00 93.62 161 ARG A O 1
ATOM 1262 N N . GLN A 1 162 ? -17.603 1.831 20.648 1.00 94.31 162 GLN A N 1
ATOM 1263 C CA . GLN A 1 162 ? -18.772 1.030 20.296 1.00 94.31 162 GLN A CA 1
ATOM 1264 C C . GLN A 1 162 ? -19.677 1.814 19.346 1.00 94.31 162 GLN A C 1
ATOM 1266 O O . GLN A 1 162 ? -20.044 1.300 18.289 1.00 94.31 162 GLN A O 1
ATOM 1271 N N . ALA A 1 163 ? -19.986 3.072 19.670 1.00 94.06 163 ALA A N 1
ATOM 1272 C CA . ALA A 1 163 ? -20.743 3.944 18.780 1.00 94.06 163 ALA A CA 1
ATOM 1273 C C . ALA A 1 163 ? -20.006 4.170 17.454 1.00 94.06 163 ALA A C 1
ATOM 1275 O O . ALA A 1 163 ? -20.625 4.071 16.397 1.00 94.06 163 ALA A O 1
ATOM 1276 N N . MET A 1 164 ? -18.686 4.382 17.482 1.00 91.50 164 MET A N 1
ATOM 1277 C CA . MET A 1 164 ? -17.892 4.542 16.258 1.00 91.50 164 MET A CA 1
ATOM 1278 C C . MET A 1 164 ? -18.047 3.343 15.309 1.00 91.50 164 MET A C 1
ATOM 1280 O O . MET A 1 164 ? -18.340 3.501 14.128 1.00 91.50 164 MET A O 1
ATOM 1284 N N . THR A 1 165 ? -17.908 2.121 15.821 1.00 90.19 165 THR A N 1
ATOM 1285 C CA . THR A 1 165 ? -17.964 0.915 14.979 1.00 90.19 165 THR A CA 1
ATOM 1286 C C . THR A 1 165 ? -19.382 0.558 14.529 1.00 90.19 165 THR A C 1
ATOM 1288 O O . THR A 1 165 ? -19.578 0.173 13.379 1.00 90.19 165 THR A O 1
ATOM 1291 N N . THR A 1 166 ? -20.386 0.735 15.393 1.00 89.75 166 THR A N 1
ATOM 1292 C CA . THR A 1 166 ? -21.769 0.298 15.114 1.00 89.75 166 THR A CA 1
ATOM 1293 C C . THR A 1 166 ? -22.678 1.358 14.499 1.00 89.75 166 THR A C 1
ATOM 1295 O O . THR A 1 166 ? -23.666 1.001 13.856 1.00 89.75 166 THR A O 1
ATOM 1298 N N . LYS A 1 167 ? -22.374 2.648 14.677 1.00 87.94 167 LYS A N 1
ATOM 1299 C CA . LYS A 1 167 ? -23.194 3.760 14.165 1.00 87.94 167 LYS A CA 1
ATOM 1300 C C . LYS A 1 167 ? -22.520 4.553 13.052 1.00 87.94 167 LYS A C 1
ATOM 1302 O O . LYS A 1 167 ? -23.232 5.088 12.216 1.00 87.94 167 LYS A O 1
ATOM 1307 N N . VAL A 1 168 ? -21.186 4.642 13.043 1.00 87.00 168 VAL A N 1
ATOM 1308 C CA . VAL A 1 168 ? -20.451 5.437 12.042 1.00 87.00 168 VAL A CA 1
ATOM 1309 C C . VAL A 1 168 ? -19.893 4.552 10.929 1.00 87.00 168 VAL A C 1
ATOM 1311 O O . VAL A 1 168 ? -20.206 4.776 9.765 1.00 87.00 168 VAL A O 1
ATOM 1314 N N . LEU A 1 169 ? -19.086 3.540 11.270 1.00 86.38 169 LEU A N 1
ATOM 1315 C CA . LEU A 1 169 ? -18.410 2.702 10.269 1.00 86.38 169 LEU A CA 1
ATOM 1316 C C . LEU A 1 169 ? -19.347 1.672 9.632 1.00 86.38 169 LEU A C 1
ATOM 1318 O O . LEU A 1 169 ? -19.442 1.602 8.411 1.00 86.38 169 LEU A O 1
ATOM 1322 N N . GLN A 1 170 ? -20.041 0.883 10.462 1.00 83.69 170 GLN A N 1
ATOM 1323 C CA . GLN A 1 170 ? -21.041 -0.113 10.043 1.00 83.69 170 GLN A CA 1
ATOM 1324 C C . GLN A 1 170 ? -20.543 -1.161 9.026 1.00 83.69 170 GLN A C 1
ATOM 1326 O O . GLN A 1 170 ? -21.337 -1.834 8.369 1.00 83.69 170 GLN A O 1
ATOM 1331 N N . ASP A 1 171 ? -19.228 -1.348 8.936 1.00 81.06 171 ASP A N 1
ATOM 1332 C CA . ASP A 1 171 ? -18.542 -2.161 7.927 1.00 81.06 171 ASP A CA 1
ATOM 1333 C C . ASP A 1 171 ? -18.111 -3.549 8.433 1.00 81.06 171 ASP A C 1
ATOM 1335 O O . ASP A 1 171 ? -17.621 -4.373 7.664 1.00 81.06 171 ASP A O 1
ATOM 1339 N N . GLY A 1 172 ? -18.343 -3.842 9.716 1.00 83.94 172 GLY A N 1
ATOM 1340 C CA . GLY A 1 172 ? -17.855 -5.051 10.391 1.00 83.94 172 GLY A CA 1
ATOM 1341 C C . GLY A 1 172 ? -16.628 -4.813 11.277 1.00 83.94 172 GLY A C 1
ATOM 1342 O O . GLY A 1 172 ? -16.180 -5.744 11.952 1.00 83.94 172 GLY A O 1
ATOM 1343 N N . SER A 1 173 ? -16.121 -3.576 11.329 1.00 87.25 173 SER A N 1
ATOM 1344 C CA . SER A 1 173 ? -15.094 -3.147 12.277 1.00 87.25 173 SER A CA 1
ATOM 1345 C C . SER A 1 173 ? -15.492 -3.450 13.721 1.00 87.25 173 SER A C 1
ATOM 1347 O O . SER A 1 173 ? -16.654 -3.331 14.116 1.00 87.25 173 SER A O 1
ATOM 1349 N N . LYS A 1 174 ? -14.500 -3.809 14.539 1.00 88.31 174 LYS A N 1
ATOM 1350 C CA . LYS A 1 174 ? -14.684 -4.131 15.959 1.00 88.31 174 LYS A CA 1
ATOM 1351 C C . LYS A 1 174 ? -13.987 -3.100 16.848 1.00 88.31 174 LYS A C 1
ATOM 1353 O O . LYS A 1 174 ? -12.918 -2.613 16.475 1.00 88.31 174 LYS A O 1
ATOM 1358 N N . PRO A 1 175 ? -14.540 -2.775 18.032 1.00 90.19 175 PRO A N 1
ATOM 1359 C CA . PRO A 1 175 ? -13.872 -1.897 18.983 1.00 90.19 175 PRO A CA 1
ATOM 1360 C C . PRO A 1 175 ? -12.478 -2.414 19.345 1.00 90.19 175 PRO A C 1
ATOM 1362 O O . PRO A 1 175 ? -12.316 -3.524 19.856 1.00 90.19 175 PRO A O 1
ATOM 1365 N N . ALA A 1 176 ? -11.473 -1.579 19.113 1.00 87.56 176 ALA A N 1
ATOM 1366 C CA . ALA A 1 176 ? -10.094 -1.877 19.455 1.00 87.56 176 ALA A CA 1
ATOM 1367 C C . ALA A 1 176 ? -9.878 -1.917 20.973 1.00 87.56 176 ALA A C 1
ATOM 1369 O O . ALA A 1 176 ? -10.152 -0.935 21.668 1.00 87.56 176 ALA A O 1
ATOM 1370 N N . LYS A 1 177 ? -9.342 -3.033 21.479 1.00 80.50 177 LYS A N 1
ATOM 1371 C CA . LYS A 1 177 ? -8.978 -3.204 22.901 1.00 80.50 177 LYS A CA 1
ATOM 1372 C C . LYS A 1 177 ? -7.472 -3.120 23.160 1.00 80.50 177 LYS A C 1
ATOM 1374 O O . LYS A 1 177 ? -7.057 -2.891 24.290 1.00 80.50 177 LYS A O 1
ATOM 1379 N N . ALA A 1 178 ? -6.668 -3.309 22.120 1.00 80.69 178 ALA A N 1
ATOM 1380 C CA . ALA A 1 178 ? -5.214 -3.278 22.154 1.00 80.69 178 ALA A CA 1
ATOM 1381 C C . ALA A 1 178 ? -4.690 -2.719 20.828 1.00 80.69 178 ALA A C 1
ATOM 1383 O O . ALA A 1 178 ? -5.451 -2.571 19.873 1.00 80.69 178 ALA A O 1
ATOM 1384 N N . PHE A 1 179 ? -3.396 -2.403 20.781 1.00 80.62 179 PHE A N 1
ATOM 1385 C CA . PHE A 1 179 ? -2.754 -1.923 19.557 1.00 80.62 179 PHE A CA 1
ATOM 1386 C C . PHE A 1 179 ? -2.613 -3.031 18.506 1.00 80.62 179 PHE A C 1
ATOM 1388 O O . PHE A 1 179 ? -2.801 -2.779 17.321 1.00 80.62 179 PHE A O 1
ATOM 1395 N N . VAL A 1 180 ? -2.317 -4.259 18.942 1.00 80.12 180 VAL A N 1
ATOM 1396 C CA . VAL A 1 180 ? -2.258 -5.430 18.063 1.00 80.12 180 VAL A CA 1
ATOM 1397 C C . VAL A 1 180 ? -3.689 -5.895 17.759 1.00 80.12 180 VAL A C 1
ATOM 1399 O O . VAL A 1 180 ? -4.436 -6.176 18.704 1.00 80.12 180 VAL A O 1
ATOM 1402 N N . PRO A 1 181 ? -4.095 -5.966 16.476 1.00 78.38 181 PRO A N 1
ATOM 1403 C CA . PRO A 1 181 ? -5.384 -6.524 16.085 1.00 78.38 181 PRO A CA 1
ATOM 1404 C C . PRO A 1 181 ? -5.532 -7.980 16.533 1.00 78.38 181 PRO A C 1
ATOM 1406 O O . PRO A 1 181 ? -4.572 -8.750 16.510 1.00 78.38 181 PRO A O 1
ATOM 1409 N N . GLN A 1 182 ? -6.752 -8.362 16.903 1.00 73.25 182 GLN A N 1
ATOM 1410 C CA . GLN A 1 182 ? -7.059 -9.748 17.255 1.00 73.25 182 GLN A CA 1
ATOM 1411 C C . GLN A 1 182 ? -6.883 -10.671 16.046 1.00 73.25 182 GLN A C 1
ATOM 1413 O O . GLN A 1 182 ? -7.274 -10.313 14.934 1.00 73.25 182 GLN A O 1
ATOM 1418 N N . GLY A 1 183 ? -6.341 -11.866 16.272 1.00 72.38 183 GLY A N 1
ATOM 1419 C CA . GLY A 1 183 ? -6.135 -12.881 15.239 1.00 72.38 183 GLY A CA 1
ATOM 1420 C C . GLY A 1 183 ? -4.911 -12.644 14.353 1.00 72.38 183 GLY A C 1
ATOM 1421 O O . GLY A 1 183 ? -4.741 -13.358 13.368 1.00 72.38 183 GLY A O 1
ATOM 1422 N N . LEU A 1 184 ? -4.057 -11.667 14.684 1.00 73.56 1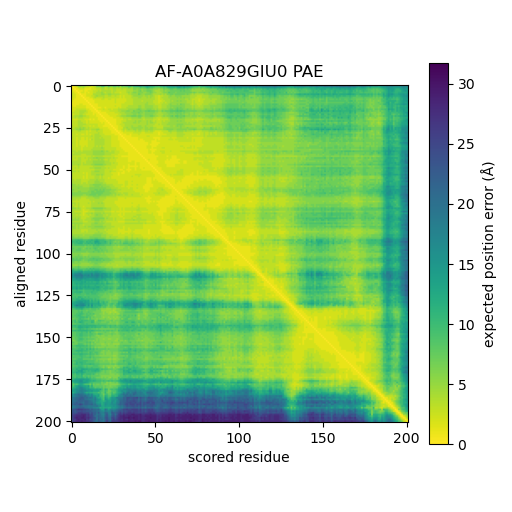84 LEU A N 1
ATOM 1423 C CA . LEU A 1 184 ? -2.824 -11.412 13.933 1.00 73.56 184 LEU A CA 1
ATOM 1424 C C . LEU A 1 184 ? -1.741 -12.458 14.232 1.00 73.56 184 LEU A C 1
ATOM 1426 O O . LEU A 1 184 ? -0.994 -12.847 13.337 1.00 73.56 184 LEU A O 1
ATOM 1430 N N . ALA A 1 185 ? -1.629 -12.893 15.487 1.00 68.69 185 ALA A N 1
ATOM 1431 C CA . ALA A 1 185 ? -0.614 -13.847 15.909 1.00 68.69 185 ALA A CA 1
ATOM 1432 C C . ALA A 1 185 ? -1.115 -14.683 17.084 1.00 68.69 185 ALA A C 1
ATOM 1434 O O . ALA A 1 185 ? -1.687 -14.158 18.035 1.00 68.69 185 ALA A O 1
ATOM 1435 N N . THR A 1 186 ? -0.839 -15.982 17.058 1.00 70.12 186 THR A N 1
ATOM 1436 C CA . THR A 1 186 ? -1.078 -16.875 18.194 1.00 70.12 186 THR A CA 1
ATOM 1437 C C . THR A 1 186 ? 0.215 -17.094 18.961 1.00 70.12 186 THR A C 1
ATOM 1439 O O . THR A 1 186 ? 1.273 -17.296 18.366 1.00 70.12 186 THR A O 1
ATOM 1442 N N . ASN A 1 187 ? 0.137 -17.097 20.287 1.00 65.81 187 ASN A N 1
ATOM 1443 C CA . ASN A 1 187 ? 1.240 -17.513 21.135 1.00 65.81 187 ASN A CA 1
ATOM 1444 C C . ASN A 1 187 ? 1.556 -18.997 20.844 1.00 65.81 187 ASN A C 1
ATOM 1446 O O . ASN A 1 187 ? 0.684 -19.845 21.050 1.00 65.81 187 ASN A O 1
ATOM 1450 N N . PRO A 1 188 ? 2.775 -19.333 20.392 1.00 63.34 188 PRO A N 1
ATOM 1451 C CA . PRO A 1 188 ? 3.099 -20.687 19.945 1.00 63.34 188 PRO A CA 1
ATOM 1452 C C . PRO A 1 188 ? 3.067 -21.734 21.070 1.00 63.34 188 PRO A C 1
ATOM 1454 O O . PRO A 1 188 ? 2.843 -22.905 20.792 1.00 63.34 188 PRO A O 1
ATOM 1457 N N . SER A 1 189 ? 3.230 -21.330 22.334 1.00 68.94 189 SER A N 1
ATOM 1458 C CA . SER A 1 189 ? 3.209 -22.236 23.493 1.00 68.94 189 SER A CA 1
ATOM 1459 C C . SER A 1 189 ? 1.802 -22.514 24.028 1.00 68.94 189 SER A C 1
ATOM 1461 O O . SER A 1 189 ? 1.590 -23.516 24.702 1.00 68.94 189 SER A O 1
ATOM 1463 N N . THR A 1 190 ? 0.840 -21.620 23.781 1.00 74.25 190 THR A N 1
ATOM 1464 C CA . THR A 1 190 ? -0.518 -21.711 24.361 1.00 74.25 190 THR A CA 1
ATOM 1465 C C . THR A 1 190 ? -1.635 -21.770 23.321 1.00 74.25 190 THR A C 1
ATOM 1467 O O . THR A 1 190 ? -2.783 -22.011 23.685 1.00 74.25 190 THR A O 1
ATOM 1470 N N . GLY A 1 191 ? -1.336 -21.500 22.048 1.00 66.62 191 GLY A N 1
ATOM 1471 C CA . GLY A 1 191 ? -2.307 -21.434 20.952 1.00 66.62 191 GLY A CA 1
ATOM 1472 C C . GLY A 1 191 ? -3.299 -20.266 21.036 1.00 66.62 191 GLY A C 1
ATOM 1473 O O . GLY A 1 191 ? -4.151 -20.128 20.163 1.00 66.62 191 GLY A O 1
ATOM 1474 N N . LYS A 1 192 ? -3.217 -19.418 22.069 1.00 73.12 192 LYS A N 1
ATOM 1475 C CA . LYS A 1 192 ? -4.120 -18.275 22.265 1.00 73.12 192 LYS A CA 1
ATOM 1476 C C . LYS A 1 192 ? -3.660 -17.063 21.459 1.00 73.12 192 LYS A C 1
ATOM 1478 O O . LYS A 1 192 ? -2.463 -16.864 21.267 1.00 73.12 192 LYS A O 1
ATOM 1483 N N . ASP A 1 193 ? -4.614 -16.240 21.033 1.00 67.19 193 ASP A N 1
ATOM 1484 C CA . ASP A 1 193 ? -4.353 -14.944 20.396 1.00 67.19 193 ASP A CA 1
ATOM 1485 C C . ASP A 1 193 ? -3.425 -14.088 21.275 1.00 67.19 193 ASP A C 1
ATOM 1487 O O . ASP A 1 193 ? -3.636 -13.969 22.486 1.00 67.19 193 ASP A O 1
ATOM 1491 N N . SER A 1 194 ? -2.375 -13.532 20.676 1.00 62.72 194 SER A N 1
ATOM 1492 C CA . SER A 1 194 ? -1.348 -12.744 21.354 1.00 62.72 194 SER A CA 1
ATOM 1493 C C . SER A 1 194 ? -1.522 -11.263 21.015 1.00 62.72 194 SER A C 1
ATOM 1495 O O . SER A 1 194 ? -0.937 -10.781 20.045 1.00 62.72 194 SER A O 1
ATOM 1497 N N . PRO A 1 195 ? -2.262 -10.487 21.833 1.00 52.84 195 PRO A N 1
ATOM 1498 C CA . PRO A 1 195 ? -2.418 -9.044 21.633 1.00 52.84 195 PRO A CA 1
ATOM 1499 C C . PRO A 1 195 ? -1.144 -8.249 21.977 1.00 52.84 195 PRO A C 1
ATOM 1501 O O . PRO A 1 195 ? -1.158 -7.017 21.977 1.00 52.84 195 PRO A O 1
ATOM 1504 N N . GLN A 1 196 ? -0.050 -8.932 22.321 1.00 48.94 196 GLN A N 1
ATOM 1505 C CA . GLN A 1 196 ? 1.247 -8.329 22.582 1.00 48.94 196 GLN A CA 1
ATOM 1506 C C . GLN A 1 196 ? 2.148 -8.552 21.374 1.00 48.94 196 GLN A C 1
ATOM 1508 O O . GLN A 1 196 ? 2.262 -9.665 20.857 1.00 48.94 196 GLN A O 1
ATOM 1513 N N . MET A 1 197 ? 2.790 -7.470 20.940 1.00 44.75 197 MET A N 1
ATOM 1514 C CA . MET A 1 197 ? 3.870 -7.517 19.969 1.00 44.75 197 MET A CA 1
ATOM 1515 C C . MET A 1 197 ? 4.936 -8.437 20.583 1.00 44.75 197 MET A C 1
ATOM 1517 O O . MET A 1 197 ? 5.438 -8.128 21.664 1.00 44.75 197 MET A O 1
ATOM 1521 N N . LEU A 1 198 ? 5.215 -9.594 19.972 1.00 41.78 198 LEU A N 1
ATOM 1522 C CA . LEU A 1 198 ? 6.308 -10.481 20.387 1.00 41.78 198 LEU A CA 1
ATOM 1523 C C . LEU A 1 198 ? 7.631 -9.766 20.090 1.00 41.78 198 LEU A C 1
ATOM 1525 O O . LEU A 1 198 ? 8.322 -10.065 19.121 1.00 41.78 198 LEU A O 1
ATOM 1529 N N . ILE A 1 199 ? 7.953 -8.762 20.900 1.00 32.66 199 ILE A N 1
ATOM 1530 C CA . ILE A 1 199 ? 9.270 -8.151 20.948 1.00 32.66 199 ILE A CA 1
ATOM 1531 C C . ILE A 1 199 ? 10.094 -9.106 21.802 1.00 32.66 199 ILE A C 1
ATOM 1533 O O . ILE A 1 199 ? 10.143 -8.999 23.024 1.00 32.66 199 ILE A O 1
ATOM 1537 N N . HIS A 1 200 ? 10.661 -10.125 21.164 1.00 31.30 200 HIS A N 1
ATOM 1538 C CA . HIS A 1 200 ? 11.864 -10.738 21.706 1.00 31.30 200 HIS A CA 1
ATOM 1539 C C . HIS A 1 200 ? 12.996 -9.767 21.381 1.00 31.30 200 HIS A C 1
ATOM 1541 O O . HIS A 1 200 ? 13.370 -9.605 20.218 1.00 31.30 200 HIS A O 1
ATOM 1547 N N . HIS A 1 201 ? 13.397 -9.020 22.410 1.00 34.38 201 HIS A N 1
ATOM 1548 C CA . HIS A 1 201 ? 14.668 -8.310 22.439 1.00 34.38 201 HIS A CA 1
ATOM 1549 C C . HIS A 1 201 ? 15.821 -9.305 22.356 1.00 34.38 201 HIS A C 1
ATOM 1551 O O . HIS A 1 201 ? 15.679 -10.403 22.944 1.00 34.38 201 HIS A O 1
#